Protein AF-A0A7S2QLN3-F1 (afdb_monomer_lite)

Secondary structure (DSSP, 8-state):
--SHHHHHHHHHHHTTSHHHHHHHHHHHHHHHHHHHHHTT---------SS--HHHHHHHHHHHHHHHIIIIIHHHHTTSTT-TTTTGGGG-S-PPP-----STTSSHHHHHHHHHTS--S---SS---SSEEEEEEPPTT-SS-EEEEHHHHHHSTT-GGGGGGGGG-HHHHHTEEEEEE----

Radius of gyration: 27.44 Å; chains: 1; bounding box: 73×47×58 Å

Sequence (185 aa):
WRPAWDLLQANARALASGAGALLALAVVSRLAWRFSRRLRRPYQPRTTVEDVDAEDVQAELERVITFIQDAVVRPIDARLPGQPFSVDMQSFPFTPMVLVIGNHSCGKSTFVNGLVGKHVQDTGVAPTDDGFTIIERAPPAAAADVVEDGPTVLGCSENRPFREMQRFGDALLGHLRRKRIKLPD

Structure (mmCIF, N/CA/C/O backbone):
data_AF-A0A7S2QLN3-F1
#
_entry.id   AF-A0A7S2QLN3-F1
#
loop_
_atom_site.group_PDB
_atom_site.id
_atom_site.type_symbol
_atom_site.label_atom_id
_atom_site.label_alt_id
_atom_site.label_comp_id
_atom_site.label_asym_id
_atom_site.label_entity_id
_atom_site.label_seq_id
_atom_site.pdbx_PDB_ins_code
_atom_site.Cartn_x
_atom_site.Cartn_y
_atom_site.Cartn_z
_atom_site.occupancy
_atom_site.B_iso_or_equiv
_atom_site.auth_seq_id
_atom_site.auth_comp_id
_atom_site.auth_asym_id
_atom_site.auth_atom_id
_atom_site.pdbx_PDB_model_num
ATOM 1 N N . TRP A 1 1 ? 55.088 -30.741 -10.976 1.00 46.91 1 TRP A N 1
ATOM 2 C CA . TRP A 1 1 ? 54.176 -29.608 -11.241 1.00 46.91 1 TRP A CA 1
ATOM 3 C C . TRP A 1 1 ? 54.427 -28.980 -12.618 1.00 46.91 1 TRP A C 1
ATOM 5 O O . TRP A 1 1 ? 54.734 -27.801 -12.714 1.00 46.91 1 TRP A O 1
ATOM 15 N N . ARG A 1 2 ? 54.307 -29.765 -13.701 1.00 51.09 2 ARG A N 1
ATOM 16 C CA . ARG A 1 2 ? 54.352 -29.286 -15.095 1.00 51.09 2 ARG A CA 1
ATOM 17 C C . ARG A 1 2 ? 53.403 -30.022 -16.088 1.00 51.09 2 ARG A C 1
ATOM 19 O O . ARG A 1 2 ? 53.810 -30.163 -17.226 1.00 51.09 2 ARG A O 1
ATOM 26 N N . PRO A 1 3 ? 52.177 -30.507 -15.767 1.00 54.38 3 PRO A N 1
ATOM 27 C CA . PRO A 1 3 ? 51.358 -31.165 -16.800 1.00 54.38 3 PRO A CA 1
ATOM 28 C C . PRO A 1 3 ? 50.279 -30.263 -17.434 1.00 54.38 3 PRO A C 1
ATOM 30 O O . PRO A 1 3 ? 49.712 -30.622 -18.458 1.00 54.38 3 PRO A O 1
ATOM 33 N N . ALA A 1 4 ? 49.968 -29.094 -16.856 1.00 47.53 4 ALA A N 1
ATOM 34 C CA . ALA A 1 4 ? 48.847 -28.264 -17.318 1.00 47.53 4 ALA A CA 1
ATOM 35 C C . ALA A 1 4 ? 49.189 -27.363 -18.522 1.00 47.53 4 ALA A C 1
ATOM 37 O O . ALA A 1 4 ? 48.306 -27.027 -19.309 1.00 47.53 4 ALA A O 1
ATOM 38 N N . TRP A 1 5 ? 50.465 -26.995 -18.694 1.00 51.28 5 TRP A N 1
ATOM 39 C CA . TRP A 1 5 ? 50.896 -26.113 -19.785 1.00 51.28 5 TRP A CA 1
ATOM 40 C C . TRP A 1 5 ? 50.998 -26.824 -21.141 1.00 51.28 5 TRP A C 1
ATOM 42 O O . TRP A 1 5 ? 50.647 -26.230 -22.161 1.00 51.28 5 TRP A O 1
ATOM 52 N N . ASP A 1 6 ? 51.367 -28.106 -21.158 1.00 53.91 6 ASP A N 1
ATOM 53 C CA . ASP A 1 6 ? 51.517 -28.871 -22.404 1.00 53.91 6 ASP A CA 1
ATOM 54 C C . ASP A 1 6 ? 50.161 -29.226 -23.042 1.00 53.91 6 ASP A C 1
ATOM 56 O O . ASP A 1 6 ? 50.024 -29.223 -24.266 1.00 53.91 6 ASP A O 1
ATOM 60 N N . LEU A 1 7 ? 49.112 -29.422 -22.232 1.00 53.69 7 LEU A N 1
ATOM 61 C CA . LEU A 1 7 ? 47.740 -29.649 -22.713 1.00 53.69 7 LEU A CA 1
ATOM 62 C C . LEU A 1 7 ? 47.105 -28.386 -23.324 1.00 53.69 7 LEU A C 1
ATOM 64 O O . LEU A 1 7 ? 46.346 -28.476 -24.291 1.00 53.69 7 LEU A O 1
ATOM 68 N N . LEU A 1 8 ? 47.451 -27.199 -22.814 1.00 51.47 8 LEU A N 1
ATOM 69 C CA . LEU A 1 8 ? 47.020 -25.920 -23.388 1.00 51.47 8 LEU A CA 1
ATOM 70 C C . LEU A 1 8 ? 47.722 -25.625 -24.721 1.00 51.47 8 LEU A C 1
ATOM 72 O O . LEU A 1 8 ? 47.080 -25.144 -25.654 1.00 51.47 8 LEU A O 1
ATOM 76 N N . GLN A 1 9 ? 49.004 -25.976 -24.858 1.00 53.94 9 GLN A N 1
ATOM 77 C CA . GLN A 1 9 ? 49.728 -25.823 -26.125 1.00 53.94 9 GLN A CA 1
ATOM 78 C C . GLN A 1 9 ? 49.308 -26.854 -27.186 1.00 53.94 9 GLN A C 1
ATOM 80 O O . GLN A 1 9 ? 49.254 -26.519 -28.372 1.00 53.94 9 GLN A O 1
ATOM 85 N N . ALA A 1 10 ? 48.942 -28.077 -26.785 1.00 52.12 10 ALA A N 1
ATOM 86 C CA . ALA A 1 10 ? 48.399 -29.089 -27.693 1.00 52.12 10 ALA A CA 1
ATOM 87 C C . ALA A 1 10 ? 47.038 -28.667 -28.282 1.00 52.12 10 ALA A C 1
ATOM 89 O O . ALA A 1 10 ? 46.822 -28.776 -29.491 1.00 52.12 10 ALA A O 1
ATOM 90 N N . ASN A 1 11 ? 46.159 -28.080 -27.462 1.00 51.97 11 ASN A N 1
ATOM 91 C CA . ASN A 1 11 ? 44.873 -27.550 -27.927 1.00 51.97 11 ASN A CA 1
ATOM 92 C C . ASN A 1 11 ? 45.013 -26.251 -28.740 1.00 51.97 11 ASN A C 1
ATOM 94 O O . ASN A 1 11 ? 44.246 -26.036 -29.680 1.00 51.97 11 ASN A O 1
ATOM 98 N N . ALA A 1 12 ? 46.023 -25.421 -28.458 1.00 50.50 12 ALA A N 1
ATOM 99 C CA . ALA A 1 12 ? 46.322 -24.235 -29.265 1.00 50.50 12 ALA A CA 1
ATOM 100 C C . ALA A 1 12 ? 46.782 -24.592 -30.693 1.00 50.50 12 ALA A C 1
ATOM 102 O O . ALA A 1 12 ? 46.455 -23.881 -31.641 1.00 50.50 12 ALA A O 1
ATOM 103 N N . ARG A 1 13 ? 47.478 -25.725 -30.879 1.00 49.28 13 ARG A N 1
ATOM 104 C CA . ARG A 1 13 ? 47.866 -26.224 -32.214 1.00 49.28 13 ARG A CA 1
ATOM 105 C C . ARG A 1 13 ? 46.714 -26.905 -32.960 1.00 49.28 13 ARG A C 1
ATOM 107 O O . ARG A 1 13 ? 46.644 -26.786 -34.179 1.00 49.28 13 ARG A O 1
ATOM 114 N N . ALA A 1 14 ? 45.771 -27.536 -32.257 1.00 49.12 14 ALA A N 1
ATOM 115 C CA . ALA A 1 14 ? 44.556 -28.082 -32.875 1.00 49.12 14 ALA A CA 1
ATOM 116 C C . ALA A 1 14 ? 43.612 -26.977 -33.399 1.00 49.12 14 ALA A C 1
ATOM 118 O O . ALA A 1 14 ? 42.988 -27.143 -34.448 1.00 49.12 14 ALA A O 1
ATOM 119 N N . LEU A 1 15 ? 43.578 -25.819 -32.726 1.00 50.50 15 LEU A N 1
ATOM 120 C CA . LEU A 1 15 ? 42.877 -24.604 -33.171 1.00 50.50 15 LEU A CA 1
ATOM 121 C C . LEU A 1 15 ? 43.533 -23.907 -34.380 1.00 50.50 15 LEU A C 1
ATOM 123 O O . LEU A 1 15 ? 42.862 -23.129 -35.052 1.00 50.50 15 LEU A O 1
ATOM 127 N N . ALA A 1 16 ? 44.800 -24.208 -34.692 1.00 51.78 16 ALA A N 1
ATOM 128 C CA . ALA A 1 16 ? 45.501 -23.686 -35.872 1.00 51.78 16 ALA A CA 1
ATOM 129 C C . ALA A 1 16 ? 45.208 -24.478 -37.163 1.00 51.78 16 ALA A C 1
ATOM 131 O O . ALA A 1 16 ? 45.532 -24.025 -38.259 1.00 51.78 16 ALA A O 1
ATOM 132 N N . SER A 1 17 ? 44.557 -25.640 -37.057 1.00 56.62 17 SER A N 1
ATOM 133 C CA . SER A 1 17 ? 43.952 -26.321 -38.203 1.00 56.62 17 SER A CA 1
ATOM 134 C C . SER A 1 17 ? 42.493 -25.875 -38.311 1.00 56.62 17 SER A C 1
ATOM 136 O O . SER A 1 17 ? 41.747 -25.958 -37.336 1.00 56.62 17 SER A O 1
ATOM 138 N N . GLY A 1 18 ? 42.062 -25.383 -39.476 1.00 57.22 18 GLY A N 1
ATOM 139 C CA . GLY A 1 18 ? 40.726 -24.786 -39.662 1.00 57.22 18 GLY A CA 1
ATOM 140 C C . GLY A 1 18 ? 39.543 -25.657 -39.198 1.00 57.22 18 GLY A C 1
ATOM 141 O O . GLY A 1 18 ? 38.471 -25.133 -38.902 1.00 57.22 18 GLY A O 1
ATOM 142 N N . ALA A 1 19 ? 39.742 -26.971 -39.051 1.00 58.66 19 ALA A N 1
ATOM 143 C CA . ALA A 1 19 ? 38.759 -27.909 -38.512 1.00 58.66 19 ALA A CA 1
ATOM 144 C C . ALA A 1 19 ? 38.444 -27.699 -37.014 1.00 58.66 19 ALA A C 1
ATOM 146 O O . ALA A 1 19 ? 37.285 -27.822 -36.614 1.00 58.66 19 ALA A O 1
ATOM 147 N N . GLY A 1 20 ? 39.434 -27.344 -36.184 1.00 59.31 20 GLY A N 1
ATOM 148 C CA . GLY A 1 20 ? 39.241 -27.124 -34.744 1.00 59.31 20 GLY A CA 1
ATOM 149 C C . GLY A 1 20 ? 38.431 -25.860 -34.443 1.00 59.31 20 GLY A C 1
ATOM 150 O O . GLY A 1 20 ? 37.541 -25.869 -33.590 1.00 59.31 20 GLY A O 1
ATOM 151 N N . ALA A 1 21 ? 38.673 -24.794 -35.212 1.00 66.38 21 ALA A N 1
ATOM 152 C CA . ALA A 1 21 ? 37.910 -23.552 -35.128 1.00 66.38 21 ALA A CA 1
ATOM 153 C C . ALA A 1 21 ? 36.440 -23.752 -35.540 1.00 66.38 21 ALA A C 1
ATOM 155 O O . ALA A 1 21 ? 35.543 -23.265 -34.854 1.00 66.38 21 ALA A O 1
ATOM 156 N N . LEU A 1 22 ? 36.178 -24.524 -36.603 1.00 72.19 22 LEU A N 1
ATOM 157 C CA . LEU A 1 22 ? 34.819 -24.833 -37.067 1.00 72.19 22 LEU A CA 1
ATOM 158 C C . LEU A 1 22 ? 34.018 -25.657 -36.051 1.00 72.19 22 LEU A C 1
ATOM 160 O O . LEU A 1 22 ? 32.837 -25.384 -35.833 1.00 72.19 22 LEU A O 1
ATOM 164 N N . LEU A 1 23 ? 34.652 -26.629 -35.390 1.00 76.00 23 LEU A N 1
ATOM 165 C CA . LEU A 1 23 ? 34.023 -27.421 -34.329 1.00 76.00 23 LEU A CA 1
ATOM 166 C C . LEU A 1 23 ? 33.675 -26.563 -33.107 1.00 76.00 23 LEU A C 1
ATOM 168 O O . LEU A 1 23 ? 32.561 -26.663 -32.592 1.00 76.00 23 LEU A O 1
ATOM 172 N N . ALA A 1 24 ? 34.578 -25.675 -32.684 1.00 74.50 24 ALA A N 1
ATOM 173 C CA . ALA A 1 24 ? 34.311 -24.736 -31.597 1.00 74.50 24 ALA A CA 1
ATOM 174 C C . ALA A 1 24 ? 33.150 -23.786 -31.942 1.00 74.50 24 ALA A C 1
ATOM 176 O O . ALA A 1 24 ? 32.236 -23.609 -31.135 1.00 74.50 24 ALA A O 1
ATOM 177 N N . LEU A 1 25 ? 33.122 -23.250 -33.167 1.00 78.31 25 LEU A N 1
ATOM 178 C CA . LEU A 1 25 ? 32.042 -22.385 -33.649 1.00 78.31 25 LEU A CA 1
ATOM 179 C C . LEU A 1 25 ? 30.702 -23.127 -33.735 1.00 78.31 25 LEU A C 1
ATOM 181 O O . LEU A 1 25 ? 29.671 -22.566 -33.374 1.00 78.31 25 LEU A O 1
ATOM 185 N N . ALA A 1 26 ? 30.705 -24.398 -34.146 1.00 80.50 26 ALA A N 1
ATOM 186 C CA . ALA A 1 26 ? 29.509 -25.238 -34.190 1.00 80.50 26 ALA A CA 1
ATOM 187 C C . ALA A 1 26 ? 28.983 -25.600 -32.791 1.00 80.50 26 ALA A C 1
ATOM 189 O O . ALA A 1 26 ? 27.772 -25.693 -32.581 1.00 80.50 26 ALA A O 1
ATOM 190 N N . VAL A 1 27 ? 29.871 -25.792 -31.814 1.00 83.00 27 VAL A N 1
ATOM 191 C CA . VAL A 1 27 ? 29.492 -26.033 -30.415 1.00 83.00 27 VAL A CA 1
ATOM 192 C C . VAL A 1 27 ? 28.920 -24.763 -29.789 1.00 83.00 27 VAL A C 1
ATOM 194 O O . VAL A 1 27 ? 27.846 -24.824 -29.191 1.00 83.00 27 VAL A O 1
ATOM 197 N N . VAL A 1 28 ? 29.566 -23.609 -29.988 1.00 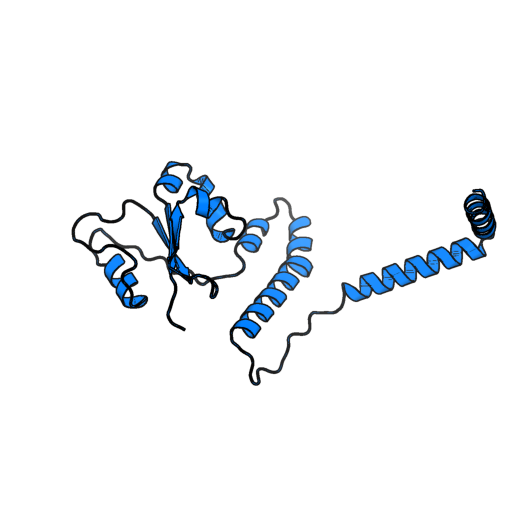81.81 28 VAL A N 1
ATOM 198 C CA . VAL A 1 28 ? 29.065 -22.305 -29.524 1.00 81.81 28 VAL A CA 1
ATOM 199 C C . VAL A 1 28 ? 27.743 -21.959 -30.202 1.00 81.81 28 VAL A C 1
ATOM 201 O O . VAL A 1 28 ? 26.816 -21.537 -29.518 1.00 81.81 28 VAL A O 1
ATOM 204 N N . SER A 1 29 ? 27.594 -22.205 -31.507 1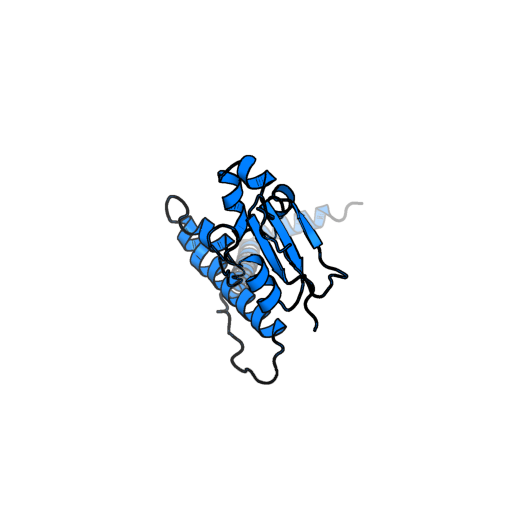.00 79.94 29 SER A N 1
ATOM 205 C CA . SER A 1 29 ? 26.343 -21.947 -32.226 1.00 79.94 29 SER A CA 1
ATOM 206 C C . SER A 1 29 ? 25.221 -22.879 -31.774 1.00 79.94 29 SER A C 1
ATOM 208 O O . SER A 1 29 ? 24.100 -22.417 -31.579 1.00 79.94 29 SER A O 1
ATOM 210 N N . ARG A 1 30 ? 25.500 -24.164 -31.508 1.00 80.56 30 ARG A N 1
ATOM 211 C CA . ARG A 1 30 ? 24.522 -25.097 -30.921 1.00 80.56 30 ARG A CA 1
ATOM 212 C C . ARG A 1 30 ? 24.147 -24.722 -29.494 1.00 80.56 30 ARG A C 1
ATOM 214 O O . ARG A 1 30 ? 22.975 -24.834 -29.149 1.00 80.56 30 ARG A O 1
ATOM 221 N N . LEU A 1 31 ? 25.095 -24.278 -28.671 1.00 78.31 31 LEU A N 1
ATOM 222 C CA . LEU A 1 31 ? 24.826 -23.791 -27.315 1.00 78.31 31 LEU A CA 1
ATOM 223 C C . LEU A 1 31 ? 24.008 -22.502 -27.349 1.00 78.31 31 LEU A C 1
ATOM 225 O O . LEU A 1 31 ? 22.988 -22.435 -26.673 1.00 78.31 31 LEU A O 1
ATOM 229 N N . ALA A 1 32 ? 24.376 -21.539 -28.194 1.00 73.38 32 ALA A N 1
ATOM 230 C CA . ALA A 1 32 ? 23.635 -20.300 -28.410 1.00 73.38 32 ALA A CA 1
ATOM 231 C C . ALA A 1 32 ? 22.231 -20.568 -28.967 1.00 73.38 32 ALA A C 1
ATOM 233 O O . ALA A 1 32 ? 21.264 -19.962 -28.519 1.00 73.38 32 ALA A O 1
ATOM 234 N N . TRP A 1 33 ? 22.084 -21.528 -29.883 1.00 70.81 33 TRP A N 1
ATOM 235 C CA . TRP A 1 33 ? 20.792 -21.963 -30.415 1.00 70.81 33 TRP A CA 1
ATOM 236 C C . TRP A 1 33 ? 19.949 -22.713 -29.376 1.00 70.81 33 TRP A C 1
ATOM 238 O O . TRP A 1 33 ? 18.733 -22.550 -29.305 1.00 70.81 33 TRP A O 1
ATOM 248 N N . ARG A 1 34 ? 20.578 -23.514 -28.511 1.00 68.69 34 ARG A N 1
ATOM 249 C CA . ARG A 1 34 ? 19.900 -24.212 -27.413 1.00 68.69 34 ARG A CA 1
ATOM 250 C C . ARG A 1 34 ? 19.474 -23.241 -26.307 1.00 68.69 34 ARG A C 1
ATOM 252 O O . ARG A 1 34 ? 18.381 -23.397 -25.767 1.00 68.69 34 ARG A O 1
ATOM 259 N N . PHE A 1 35 ? 20.286 -22.226 -26.011 1.00 58.28 35 PHE A N 1
ATOM 260 C CA . PHE A 1 35 ? 19.946 -21.134 -25.096 1.00 58.28 35 PHE A CA 1
ATOM 261 C C . PHE A 1 35 ? 18.868 -20.216 -25.682 1.00 58.28 35 PHE A C 1
ATOM 263 O O . PHE A 1 35 ? 17.901 -19.906 -24.991 1.00 58.28 35 PHE A O 1
ATOM 270 N N . SER A 1 36 ? 18.942 -19.872 -26.970 1.00 62.19 36 SER A N 1
ATOM 271 C CA . SER A 1 36 ? 17.904 -19.073 -27.630 1.00 62.19 36 SER A CA 1
ATOM 272 C C . SER A 1 36 ? 16.573 -19.821 -27.735 1.00 62.19 36 SER A C 1
ATOM 274 O O . SER A 1 36 ? 15.519 -19.204 -27.629 1.00 62.19 36 SER A O 1
ATOM 276 N N . ARG A 1 37 ? 16.589 -21.157 -27.847 1.00 53.91 37 ARG A N 1
ATOM 277 C CA . ARG A 1 37 ? 15.380 -21.991 -27.749 1.00 53.91 37 ARG A CA 1
ATOM 278 C C . ARG A 1 37 ? 14.811 -22.091 -26.335 1.00 53.91 37 ARG A C 1
ATOM 280 O O . ARG A 1 37 ? 13.597 -22.221 -26.209 1.00 53.91 37 ARG A O 1
ATOM 287 N N . ARG A 1 38 ? 15.634 -22.007 -25.282 1.00 53.25 38 ARG A N 1
ATOM 288 C CA . ARG A 1 38 ? 15.136 -21.895 -23.895 1.00 53.25 38 ARG A CA 1
ATOM 289 C C . ARG A 1 38 ? 14.431 -20.559 -23.652 1.00 53.25 38 ARG A C 1
ATOM 291 O O . ARG A 1 38 ? 13.431 -20.546 -22.953 1.00 53.25 38 ARG A O 1
ATOM 298 N N . LEU A 1 39 ? 14.889 -19.489 -24.301 1.00 51.97 39 LEU A N 1
ATOM 299 C CA . LEU A 1 39 ? 14.270 -18.158 -24.246 1.00 51.97 39 LEU A CA 1
ATOM 300 C C . LEU A 1 39 ? 13.047 -17.991 -25.173 1.00 51.97 39 LEU A C 1
ATOM 302 O O . LEU A 1 39 ? 12.392 -16.958 -25.135 1.00 51.97 39 LEU A O 1
ATOM 306 N N . ARG A 1 40 ? 12.736 -18.981 -26.023 1.00 51.06 40 ARG A N 1
ATOM 307 C CA . ARG A 1 40 ? 11.649 -18.926 -27.024 1.00 51.06 40 ARG A CA 1
ATOM 308 C C . ARG A 1 40 ? 10.552 -19.965 -26.816 1.00 51.06 40 ARG A C 1
ATOM 310 O O . ARG A 1 40 ? 9.760 -20.185 -27.730 1.00 51.06 40 ARG A O 1
ATOM 317 N N . ARG A 1 41 ? 10.501 -20.649 -25.672 1.00 51.81 41 ARG A N 1
ATOM 318 C CA . ARG A 1 41 ? 9.303 -21.438 -25.374 1.00 51.81 41 ARG A CA 1
ATOM 319 C C . ARG A 1 41 ? 8.209 -20.453 -24.960 1.00 51.81 41 ARG A C 1
ATOM 321 O O . ARG A 1 41 ? 8.398 -19.799 -23.938 1.00 51.81 41 ARG A O 1
ATOM 328 N N . PRO A 1 42 ? 7.125 -20.297 -25.744 1.00 59.12 42 PRO A N 1
ATOM 329 C CA . PRO A 1 42 ? 5.980 -19.530 -25.278 1.00 59.12 42 PRO A CA 1
ATOM 330 C C . PRO A 1 42 ? 5.521 -20.151 -23.960 1.00 59.12 42 PRO A C 1
ATOM 332 O O . PRO A 1 42 ? 5.422 -21.378 -23.863 1.00 59.12 42 PRO A O 1
ATOM 335 N N . TYR A 1 43 ? 5.321 -19.316 -22.940 1.00 58.41 43 TYR A N 1
ATOM 336 C CA . TYR A 1 43 ? 4.742 -19.769 -21.683 1.00 58.41 43 TYR A CA 1
ATOM 337 C C . TYR A 1 43 ? 3.392 -20.423 -22.005 1.00 58.41 43 TYR A C 1
ATOM 339 O O . TYR A 1 43 ? 2.533 -19.803 -22.633 1.00 58.41 43 TYR A O 1
ATOM 347 N N . GLN A 1 44 ? 3.245 -21.701 -21.656 1.00 63.66 44 GLN A N 1
ATOM 348 C CA . GLN A 1 44 ? 1.991 -22.426 -21.815 1.00 63.66 44 GLN A CA 1
ATOM 349 C C . GLN A 1 44 ? 1.249 -22.348 -20.481 1.00 63.66 44 GLN A C 1
ATOM 351 O O . GLN A 1 44 ? 1.702 -22.985 -19.527 1.00 63.66 44 GLN A O 1
ATOM 356 N N . PRO A 1 45 ? 0.158 -21.566 -20.387 1.00 56.84 45 PRO A N 1
ATOM 357 C CA . PRO A 1 45 ? -0.657 -21.553 -19.183 1.00 56.84 45 PRO A CA 1
ATOM 358 C C . PRO A 1 45 ? -1.194 -22.960 -18.924 1.00 56.84 45 PRO A C 1
ATOM 360 O O . PRO A 1 45 ? -1.595 -23.663 -19.855 1.00 56.84 45 PRO A O 1
ATOM 363 N N . ARG A 1 46 ? -1.192 -23.379 -17.656 1.00 61.84 46 ARG A N 1
ATOM 364 C CA . ARG A 1 46 ? -1.901 -24.592 -17.238 1.00 61.84 46 ARG A CA 1
ATOM 365 C C . ARG A 1 46 ? -3.391 -24.376 -17.518 1.00 61.84 46 ARG A C 1
ATOM 367 O O . ARG A 1 46 ? -3.982 -23.433 -17.009 1.00 61.84 46 ARG A O 1
ATOM 374 N N . THR A 1 47 ? -3.972 -25.202 -18.384 1.00 55.75 47 THR A N 1
ATOM 375 C CA . THR A 1 47 ? -5.358 -25.055 -18.864 1.00 55.75 47 THR A CA 1
ATOM 376 C C . THR A 1 47 ? -6.378 -25.837 -18.035 1.00 55.75 47 THR A C 1
ATOM 378 O O . THR A 1 47 ? -7.574 -25.700 -18.267 1.00 55.75 47 THR A O 1
ATOM 381 N N . THR A 1 48 ? -5.931 -26.648 -17.078 1.00 50.56 48 THR A N 1
ATOM 382 C CA . THR A 1 48 ? -6.786 -27.459 -16.202 1.00 50.56 48 THR A CA 1
ATOM 383 C C . THR A 1 48 ? -6.866 -26.830 -14.815 1.00 50.56 48 THR A C 1
ATOM 385 O O . THR A 1 48 ? -5.862 -26.765 -14.109 1.00 50.56 48 THR A O 1
ATOM 388 N N . VAL A 1 49 ? -8.066 -26.367 -14.453 1.00 56.44 49 VAL A N 1
ATOM 389 C CA . VAL A 1 49 ? -8.434 -25.814 -13.136 1.00 56.44 49 VAL A CA 1
ATOM 390 C C . VAL A 1 49 ? -9.193 -26.890 -12.350 1.00 56.44 49 VAL A C 1
ATOM 392 O O . VAL A 1 49 ? -10.330 -26.694 -11.937 1.00 56.44 49 VAL A O 1
ATOM 395 N N . GLU A 1 50 ? -8.607 -28.078 -12.236 1.00 51.66 50 GLU A N 1
ATOM 396 C CA . GLU A 1 50 ? -9.143 -29.149 -11.391 1.00 51.66 50 GLU A CA 1
ATOM 397 C C . GLU A 1 50 ? -8.217 -29.256 -10.174 1.00 51.66 50 GLU A C 1
ATOM 399 O O . GLU A 1 50 ? -7.027 -29.516 -10.337 1.00 51.66 50 GLU A O 1
ATOM 404 N N . ASP A 1 51 ? -8.764 -28.951 -8.992 1.00 54.00 51 ASP A N 1
ATOM 405 C CA . ASP A 1 51 ? -8.128 -29.014 -7.666 1.00 54.00 51 ASP A CA 1
ATOM 406 C C . ASP A 1 51 ? -6.783 -28.280 -7.534 1.00 54.00 51 ASP A C 1
ATOM 408 O O . ASP A 1 51 ? -5.736 -28.877 -7.293 1.00 54.00 51 ASP A O 1
ATOM 412 N N . VAL A 1 52 ? -6.815 -26.953 -7.682 1.00 54.97 52 VAL A N 1
ATOM 413 C CA . VAL A 1 52 ? -5.640 -26.086 -7.522 1.00 54.97 52 VAL A CA 1
ATOM 414 C C . VAL A 1 52 ? -5.898 -25.107 -6.376 1.00 54.97 52 VAL A C 1
ATOM 416 O O . VAL A 1 52 ? -6.878 -24.359 -6.417 1.00 54.97 52 VAL A O 1
ATOM 419 N N . ASP A 1 53 ? -5.033 -25.111 -5.358 1.00 60.94 53 ASP A N 1
ATOM 420 C CA . ASP A 1 53 ? -5.119 -24.193 -4.218 1.00 60.94 53 ASP A CA 1
ATOM 421 C C . ASP A 1 53 ? -5.034 -22.723 -4.683 1.00 60.94 53 ASP A C 1
ATOM 423 O O . ASP A 1 53 ? -4.415 -22.394 -5.698 1.00 60.94 53 ASP A O 1
ATOM 427 N N . ALA A 1 54 ? -5.640 -21.789 -3.943 1.00 59.75 54 ALA A N 1
ATOM 428 C CA . ALA A 1 54 ? -5.635 -20.366 -4.314 1.00 59.75 54 ALA A CA 1
ATOM 429 C C . ALA A 1 54 ? -4.210 -19.774 -4.425 1.00 59.75 54 ALA A C 1
ATOM 431 O O . ALA A 1 54 ? -3.970 -18.880 -5.243 1.00 59.75 54 ALA A O 1
ATOM 432 N N . GLU A 1 55 ? -3.259 -20.296 -3.641 1.00 64.38 55 GLU A N 1
ATOM 433 C CA . GLU A 1 55 ? -1.836 -19.931 -3.711 1.00 64.38 55 GLU A CA 1
ATOM 434 C C . GLU A 1 55 ? -1.203 -20.319 -5.054 1.00 64.38 55 GLU A C 1
ATOM 436 O O . GLU A 1 55 ? -0.405 -19.558 -5.605 1.00 64.38 55 GLU A O 1
ATOM 441 N N . ASP A 1 56 ? -1.618 -21.442 -5.639 1.00 73.81 56 ASP A N 1
ATOM 442 C CA . ASP A 1 56 ? -1.133 -21.884 -6.943 1.00 73.81 56 ASP A CA 1
ATOM 443 C C . ASP A 1 56 ? -1.662 -20.988 -8.073 1.00 73.81 56 ASP A C 1
ATOM 445 O O . ASP A 1 56 ? -0.915 -20.653 -8.994 1.00 73.81 56 ASP A O 1
ATOM 449 N N . VAL A 1 57 ? -2.917 -20.529 -7.994 1.00 74.31 57 VAL A N 1
ATOM 450 C CA . VAL A 1 57 ? -3.493 -19.604 -8.990 1.00 74.31 57 VAL A CA 1
ATOM 451 C C . VAL A 1 57 ? -2.780 -18.251 -8.965 1.00 74.31 57 VAL A C 1
ATOM 453 O O . VAL A 1 57 ? -2.401 -17.735 -10.019 1.00 74.31 57 VAL A O 1
ATOM 456 N N . GLN A 1 58 ? -2.554 -17.691 -7.773 1.00 73.19 58 GLN A N 1
ATOM 457 C CA . GLN A 1 58 ? -1.827 -16.432 -7.611 1.00 73.19 58 GLN A CA 1
ATOM 458 C C . GLN A 1 58 ? -0.385 -16.557 -8.124 1.00 73.19 58 GLN A C 1
ATOM 460 O O . GLN A 1 58 ? 0.078 -15.706 -8.884 1.00 73.19 58 GLN A O 1
ATOM 465 N N . ALA A 1 59 ? 0.307 -17.649 -7.786 1.00 78.12 59 ALA A N 1
ATOM 466 C CA . ALA A 1 59 ? 1.674 -17.891 -8.235 1.00 78.12 59 ALA A CA 1
ATOM 467 C C . ALA A 1 59 ? 1.778 -18.090 -9.758 1.00 78.12 59 ALA A C 1
ATOM 469 O O . ALA A 1 59 ? 2.773 -17.685 -10.367 1.00 78.12 59 ALA A O 1
ATOM 470 N N . GLU A 1 60 ? 0.785 -18.715 -10.399 1.00 80.88 60 GLU A N 1
ATOM 471 C CA . GLU A 1 60 ? 0.725 -18.805 -11.863 1.00 80.88 60 GLU A CA 1
ATOM 472 C C . GLU A 1 60 ? 0.448 -17.440 -12.501 1.00 80.88 60 GLU A C 1
ATOM 474 O O . GLU A 1 60 ? 1.123 -17.072 -13.464 1.00 80.88 60 GLU A O 1
ATOM 479 N N . LEU A 1 61 ? -0.483 -16.654 -11.952 1.00 81.88 61 LEU A N 1
ATOM 480 C CA . LEU A 1 61 ? -0.779 -15.306 -12.439 1.00 81.88 61 LEU A CA 1
ATOM 481 C C . LEU A 1 61 ? 0.456 -14.397 -12.358 1.00 81.88 61 LEU A C 1
ATOM 483 O O . LEU A 1 61 ? 0.795 -13.718 -13.330 1.00 81.88 61 LEU A O 1
ATOM 487 N N . GLU A 1 62 ? 1.175 -14.433 -11.235 1.00 81.31 62 GLU A N 1
ATOM 488 C CA . GLU A 1 62 ? 2.425 -13.694 -11.056 1.00 81.31 62 GLU A CA 1
ATOM 489 C C . GLU A 1 62 ? 3.496 -14.119 -12.060 1.00 81.31 62 GLU A C 1
ATOM 491 O O . GLU A 1 62 ? 4.181 -13.268 -12.637 1.00 81.31 62 GLU A O 1
ATOM 496 N N . ARG A 1 63 ? 3.609 -15.423 -12.337 1.00 82.69 63 ARG A N 1
ATOM 497 C CA . ARG A 1 63 ? 4.528 -15.946 -13.355 1.00 82.69 63 ARG A CA 1
ATOM 498 C C . ARG A 1 63 ? 4.171 -15.473 -14.760 1.00 82.69 63 ARG A C 1
ATOM 500 O O . ARG A 1 63 ? 5.067 -15.042 -15.487 1.00 82.69 63 ARG A O 1
ATOM 507 N N . VAL A 1 64 ? 2.893 -15.520 -15.138 1.00 84.81 64 VAL A N 1
ATOM 508 C CA . VAL A 1 64 ? 2.404 -15.028 -16.438 1.00 84.81 64 VAL A CA 1
ATOM 509 C C . VAL A 1 64 ? 2.729 -13.550 -16.602 1.00 84.81 64 VAL A C 1
ATOM 511 O O . VAL A 1 64 ? 3.280 -13.147 -17.627 1.00 84.81 64 VAL A O 1
ATOM 514 N N . ILE A 1 65 ? 2.408 -12.739 -15.595 1.00 84.25 65 ILE A N 1
ATOM 515 C CA . ILE A 1 65 ? 2.583 -11.290 -15.671 1.00 84.25 65 ILE A CA 1
ATOM 516 C C . ILE A 1 65 ? 4.065 -10.932 -15.709 1.00 84.25 65 ILE A C 1
ATOM 518 O O . ILE A 1 65 ? 4.463 -10.146 -16.565 1.00 84.25 65 ILE A O 1
ATOM 522 N N . THR A 1 66 ? 4.897 -11.572 -14.883 1.00 84.19 66 THR A N 1
ATOM 523 C CA . THR A 1 66 ? 6.355 -11.381 -14.919 1.00 84.19 66 THR A CA 1
ATOM 524 C C . THR A 1 66 ? 6.923 -11.748 -16.290 1.00 84.19 66 THR A C 1
ATOM 526 O O . THR A 1 66 ? 7.716 -11.000 -16.859 1.00 84.19 66 THR A O 1
ATOM 529 N N . PHE A 1 67 ? 6.470 -12.862 -16.878 1.00 86.69 67 PHE A N 1
ATOM 530 C CA . PHE A 1 67 ? 6.871 -13.253 -18.227 1.00 86.69 67 PHE A CA 1
ATOM 531 C C . PHE A 1 67 ? 6.481 -12.198 -19.269 1.00 86.69 67 PHE A C 1
ATOM 533 O O . PHE A 1 67 ? 7.316 -11.823 -20.089 1.00 86.69 67 PHE A O 1
ATOM 540 N N . ILE A 1 68 ? 5.244 -11.694 -19.243 1.00 86.75 68 ILE A N 1
ATOM 541 C CA . ILE A 1 68 ? 4.792 -10.653 -20.178 1.00 86.75 68 ILE A CA 1
ATOM 542 C C . ILE A 1 68 ? 5.605 -9.367 -19.982 1.00 86.75 68 ILE A C 1
ATOM 544 O O . ILE A 1 68 ? 6.074 -8.781 -20.961 1.00 86.75 68 ILE A O 1
ATOM 548 N N . GLN A 1 69 ? 5.822 -8.946 -18.735 1.00 86.88 69 GLN A N 1
ATOM 549 C CA . GLN A 1 69 ? 6.606 -7.756 -18.417 1.00 86.88 69 GLN A CA 1
ATOM 550 C C . GLN A 1 69 ? 8.042 -7.869 -18.945 1.00 86.88 69 GLN A C 1
ATOM 552 O O . GLN A 1 69 ? 8.510 -6.965 -19.633 1.00 86.88 69 GLN A O 1
ATOM 557 N N . ASP A 1 70 ? 8.729 -8.986 -18.704 1.00 86.50 70 ASP A N 1
ATOM 558 C CA . ASP A 1 70 ? 10.138 -9.130 -19.077 1.00 86.50 70 ASP A CA 1
ATOM 559 C C . ASP A 1 70 ? 10.355 -9.505 -20.548 1.00 86.50 70 ASP A C 1
ATOM 561 O O . ASP A 1 70 ? 11.303 -9.022 -21.172 1.00 86.50 70 ASP A O 1
ATOM 565 N N . ALA A 1 71 ? 9.497 -10.347 -21.129 1.00 88.31 71 ALA A N 1
ATOM 566 C CA . ALA A 1 71 ? 9.653 -10.81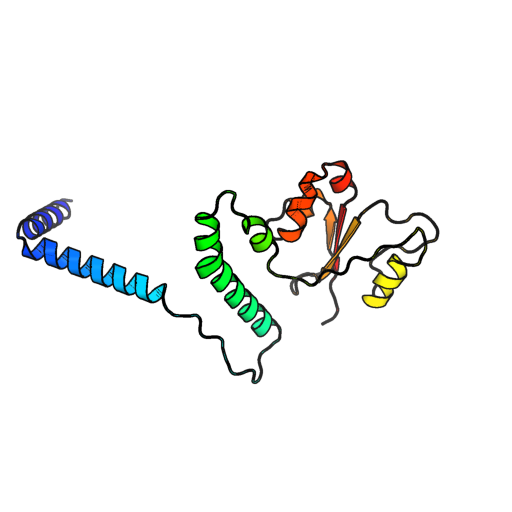0 -22.508 1.00 88.31 71 ALA A CA 1
ATOM 567 C C . ALA A 1 71 ? 9.057 -9.843 -23.541 1.00 88.31 71 ALA A C 1
ATOM 569 O O . ALA A 1 71 ? 9.502 -9.841 -24.692 1.00 88.31 71 ALA A O 1
ATOM 570 N N . VAL A 1 72 ? 8.057 -9.041 -23.156 1.00 87.31 72 VAL A N 1
ATOM 571 C CA . VAL A 1 72 ? 7.308 -8.178 -24.083 1.00 87.31 72 VAL A CA 1
ATOM 572 C C . VAL A 1 72 ? 7.444 -6.705 -23.717 1.00 87.31 72 VAL A C 1
ATOM 574 O O . VAL A 1 72 ? 7.915 -5.927 -24.546 1.00 87.31 72 VAL A O 1
ATOM 577 N N . VAL A 1 73 ? 7.071 -6.311 -22.496 1.00 87.75 73 VAL A N 1
ATOM 578 C CA . VAL A 1 73 ? 6.947 -4.886 -22.133 1.00 87.75 73 VAL A CA 1
ATOM 579 C C . VAL A 1 73 ? 8.314 -4.214 -22.017 1.00 87.75 73 VAL A C 1
ATOM 581 O O . VAL A 1 73 ? 8.561 -3.214 -22.684 1.00 87.75 73 VAL A O 1
ATOM 584 N N . ARG A 1 74 ? 9.246 -4.784 -21.248 1.00 88.50 74 ARG A N 1
ATOM 585 C CA . ARG A 1 74 ? 10.572 -4.201 -20.988 1.00 88.50 74 ARG A CA 1
ATOM 586 C C . ARG A 1 74 ? 11.419 -4.017 -22.262 1.00 88.50 74 ARG A C 1
ATOM 588 O O . ARG A 1 74 ? 12.037 -2.961 -22.402 1.00 88.50 74 ARG A O 1
ATOM 595 N N . PRO A 1 75 ? 11.441 -4.956 -23.232 1.00 90.75 75 PRO A N 1
ATOM 596 C CA . PRO A 1 75 ? 12.122 -4.741 -24.510 1.00 90.75 75 PRO A CA 1
ATOM 597 C C . PRO A 1 75 ? 11.515 -3.625 -25.367 1.00 90.75 75 PRO A C 1
ATOM 599 O O . PRO A 1 75 ? 12.245 -2.995 -26.133 1.00 90.75 75 PRO A O 1
ATOM 602 N N . ILE A 1 76 ? 10.199 -3.402 -25.278 1.00 89.12 76 ILE A N 1
ATOM 603 C CA . ILE A 1 76 ? 9.519 -2.297 -25.968 1.00 89.12 76 ILE A CA 1
ATOM 604 C C . ILE A 1 76 ? 9.845 -0.979 -25.264 1.00 89.12 76 ILE A C 1
ATOM 606 O O . ILE A 1 76 ? 10.275 -0.035 -25.920 1.00 89.12 76 ILE A O 1
ATOM 610 N N . ASP A 1 77 ? 9.719 -0.944 -23.939 1.00 91.38 77 ASP A N 1
ATOM 611 C CA . ASP A 1 77 ? 9.971 0.230 -23.102 1.00 91.38 77 ASP A CA 1
ATOM 612 C C . ASP A 1 77 ? 11.401 0.763 -23.269 1.00 91.38 77 ASP A C 1
ATOM 614 O O . ASP A 1 77 ? 11.612 1.957 -23.459 1.00 91.38 77 ASP A O 1
ATOM 618 N N . ALA A 1 78 ? 12.391 -0.135 -23.338 1.00 90.56 78 ALA A N 1
ATOM 619 C CA . ALA A 1 78 ? 13.793 0.218 -23.566 1.00 90.56 78 ALA A CA 1
ATOM 620 C C . ALA A 1 78 ? 14.064 0.888 -24.928 1.00 90.56 78 ALA A C 1
ATOM 622 O O . ALA A 1 78 ? 15.110 1.513 -25.105 1.00 90.56 78 ALA A O 1
ATOM 623 N N . ARG A 1 79 ? 13.160 0.739 -25.906 1.00 93.00 79 ARG A N 1
ATOM 624 C CA . ARG A 1 79 ? 13.262 1.386 -27.226 1.00 93.00 79 ARG A CA 1
ATOM 625 C C . ARG A 1 79 ? 12.557 2.739 -27.273 1.00 93.00 79 ARG A C 1
ATOM 627 O O . ARG A 1 79 ? 12.757 3.473 -28.238 1.00 93.00 79 ARG A O 1
ATOM 634 N N . LEU A 1 80 ? 11.724 3.053 -26.282 1.00 91.06 80 LEU A N 1
ATOM 635 C CA . LEU A 1 80 ? 10.971 4.298 -26.222 1.00 91.06 80 LEU A CA 1
ATOM 636 C C . LEU A 1 80 ? 11.737 5.347 -25.402 1.00 91.06 80 LEU A C 1
ATOM 638 O O . LEU A 1 80 ? 12.305 5.030 -24.354 1.00 91.06 80 LEU A O 1
ATOM 642 N N . PRO A 1 81 ? 11.761 6.615 -25.846 1.00 90.38 81 PRO A N 1
ATOM 643 C CA . PRO A 1 81 ? 12.354 7.682 -25.055 1.00 90.38 81 PRO A CA 1
ATOM 644 C C . PRO A 1 81 ? 11.571 7.859 -23.747 1.00 90.38 81 PRO A C 1
ATOM 646 O O . PRO A 1 81 ? 10.346 7.946 -23.755 1.00 90.38 81 PRO A O 1
ATOM 649 N N . GLY A 1 82 ? 12.289 7.924 -22.625 1.00 84.69 82 GLY A N 1
ATOM 650 C CA . GLY A 1 82 ? 11.704 8.198 -21.310 1.00 84.69 82 GLY A CA 1
ATOM 651 C C . GLY A 1 82 ? 11.123 6.995 -20.559 1.00 84.69 82 GLY A C 1
ATOM 652 O O . GLY A 1 82 ? 10.639 7.205 -19.455 1.00 84.69 82 GLY A O 1
ATOM 653 N N . GLN A 1 83 ? 11.199 5.770 -21.101 1.00 86.12 83 GLN A N 1
ATOM 654 C CA . GLN A 1 83 ? 10.747 4.534 -20.429 1.00 86.12 83 GLN A CA 1
ATOM 655 C C . GLN A 1 83 ? 9.339 4.655 -19.801 1.00 86.12 83 GLN A C 1
ATOM 657 O O . GLN A 1 83 ? 9.184 4.536 -18.577 1.00 86.12 83 GLN A O 1
ATOM 662 N N . PRO A 1 84 ? 8.306 4.949 -20.615 1.00 82.88 84 PRO A N 1
ATOM 663 C CA . PRO A 1 84 ? 6.963 5.266 -20.128 1.00 82.88 84 PRO A CA 1
ATOM 664 C C . PRO A 1 84 ? 6.320 4.167 -19.270 1.00 82.88 84 PRO A C 1
ATOM 666 O O . PRO A 1 84 ? 5.476 4.482 -18.440 1.00 82.88 84 PRO A O 1
ATOM 669 N N . PHE A 1 85 ? 6.712 2.900 -19.430 1.00 81.56 85 PHE A N 1
ATOM 670 C CA . PHE A 1 85 ? 6.110 1.773 -18.706 1.00 81.56 85 PHE A CA 1
ATOM 671 C C . PHE A 1 85 ? 6.862 1.392 -17.422 1.00 81.56 85 PHE A C 1
ATOM 673 O O . PHE A 1 85 ? 6.438 0.494 -16.693 1.00 81.56 85 PHE A O 1
A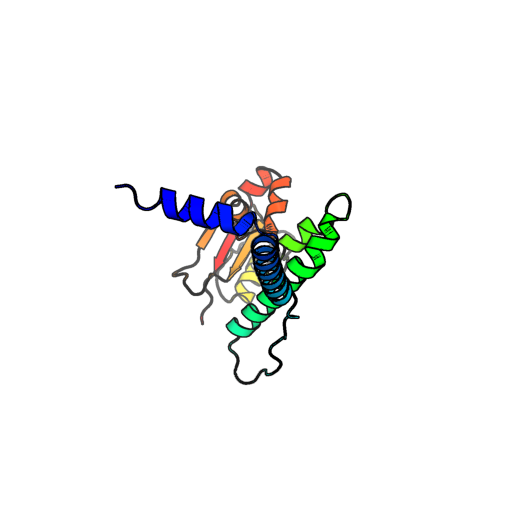TOM 680 N N . SER A 1 86 ? 7.984 2.052 -17.125 1.00 76.19 86 SER A N 1
ATOM 681 C CA . SER A 1 86 ? 8.836 1.749 -15.966 1.00 76.19 86 SER A CA 1
ATOM 682 C C . SER A 1 86 ? 8.120 1.861 -14.615 1.00 76.19 86 SER A C 1
ATOM 684 O O . SER A 1 86 ? 8.473 1.140 -13.676 1.00 76.19 86 SER A O 1
ATOM 686 N N . VAL A 1 87 ? 7.110 2.728 -14.518 1.00 70.31 87 VAL A N 1
ATOM 687 C CA . VAL A 1 87 ? 6.301 2.943 -13.310 1.00 70.31 87 VAL A CA 1
ATOM 688 C C . VAL A 1 87 ? 5.240 1.854 -13.167 1.00 70.31 87 VAL A C 1
ATOM 690 O O . VAL A 1 87 ? 5.182 1.194 -12.133 1.00 70.31 87 VAL A O 1
ATOM 693 N N . ASP A 1 88 ? 4.473 1.586 -14.225 1.00 72.00 88 ASP A N 1
ATOM 694 C CA . ASP A 1 88 ? 3.393 0.589 -14.208 1.00 72.00 88 ASP A CA 1
ATOM 695 C C . ASP A 1 88 ? 3.918 -0.827 -13.927 1.00 72.00 88 ASP A C 1
ATOM 697 O O . ASP A 1 88 ? 3.276 -1.630 -13.247 1.00 72.00 88 ASP A O 1
ATOM 701 N N . MET A 1 89 ? 5.133 -1.136 -14.395 1.00 71.75 89 MET A N 1
ATOM 702 C CA . MET A 1 89 ? 5.796 -2.413 -14.117 1.00 71.75 89 MET A CA 1
ATOM 703 C C . MET A 1 89 ? 6.165 -2.596 -12.634 1.00 71.75 89 MET A C 1
ATOM 705 O O . MET A 1 89 ? 6.333 -3.729 -12.186 1.00 71.75 89 MET A O 1
ATOM 709 N N . GLN A 1 90 ? 6.294 -1.515 -11.859 1.00 68.44 90 GLN A N 1
ATOM 710 C CA . GLN A 1 90 ? 6.584 -1.576 -10.421 1.00 68.44 90 GLN A CA 1
ATOM 711 C C . GLN A 1 90 ? 5.331 -1.787 -9.567 1.00 68.44 90 GLN A C 1
ATOM 713 O O . GLN A 1 90 ? 5.451 -2.167 -8.405 1.00 68.44 90 GLN A O 1
ATOM 718 N N . SER A 1 91 ? 4.140 -1.580 -10.129 1.00 66.75 91 SER A N 1
ATOM 719 C CA . SER A 1 91 ? 2.864 -1.721 -9.421 1.00 66.75 91 SER A CA 1
ATOM 720 C C . SER A 1 91 ? 2.393 -3.174 -9.265 1.00 66.75 91 SER A C 1
ATOM 722 O O . SER A 1 91 ? 1.342 -3.404 -8.674 1.00 66.75 91 SER A O 1
ATOM 724 N N . PHE A 1 92 ? 3.144 -4.152 -9.786 1.00 66.75 92 PHE A N 1
ATOM 725 C CA . PHE A 1 92 ? 2.825 -5.579 -9.700 1.00 66.75 92 PHE A CA 1
ATOM 726 C C . PHE A 1 92 ? 3.704 -6.302 -8.651 1.00 66.75 92 PHE A C 1
ATOM 728 O O . PHE A 1 92 ? 4.905 -6.007 -8.599 1.00 66.75 92 PHE A O 1
ATOM 735 N N . PRO A 1 93 ? 3.178 -7.259 -7.850 1.00 63.62 93 PRO A N 1
ATOM 736 C CA . PRO A 1 93 ? 1.833 -7.862 -7.875 1.00 63.62 93 PRO A CA 1
ATOM 737 C C . PRO A 1 93 ? 0.698 -6.889 -7.532 1.00 63.62 93 PRO A C 1
ATOM 739 O O . PRO A 1 93 ? 0.803 -6.094 -6.602 1.00 63.62 93 PRO A O 1
ATOM 742 N N . PHE A 1 94 ? -0.384 -6.936 -8.321 1.00 67.06 94 PHE A N 1
ATOM 743 C CA . PHE A 1 94 ? -1.552 -6.076 -8.124 1.00 67.06 94 PHE A CA 1
ATOM 744 C C . PHE A 1 94 ? -2.392 -6.616 -6.969 1.00 67.06 94 PHE A C 1
ATOM 746 O O . PHE A 1 94 ? -3.125 -7.592 -7.126 1.00 67.06 94 PHE A O 1
ATOM 753 N N . THR A 1 95 ? -2.316 -5.952 -5.822 1.00 70.56 95 THR A N 1
ATOM 754 C CA . THR A 1 95 ? -3.323 -6.105 -4.773 1.00 70.56 95 THR A CA 1
ATOM 755 C C . THR A 1 95 ? -4.412 -5.062 -5.023 1.00 70.56 95 THR A C 1
ATOM 757 O O . THR A 1 95 ? -4.087 -3.871 -5.071 1.00 70.56 95 THR A O 1
ATOM 760 N N . PRO A 1 96 ? -5.690 -5.451 -5.200 1.00 79.56 96 PRO A N 1
ATOM 761 C CA . PRO A 1 96 ? -6.767 -4.485 -5.378 1.00 79.56 96 PRO A CA 1
ATOM 762 C C . PRO A 1 96 ? -6.803 -3.525 -4.187 1.00 79.56 96 PRO A C 1
ATOM 764 O O . PRO A 1 96 ? -6.918 -3.942 -3.036 1.00 79.56 96 PRO A O 1
ATOM 767 N N . MET A 1 97 ? -6.685 -2.230 -4.476 1.00 85.50 97 MET A N 1
ATOM 768 C CA . MET A 1 97 ? -6.621 -1.182 -3.464 1.00 85.50 97 MET A CA 1
ATOM 769 C C . MET A 1 97 ? -7.964 -0.467 -3.358 1.00 85.50 97 MET A C 1
ATOM 771 O O . MET A 1 97 ? -8.524 -0.020 -4.358 1.00 85.50 97 MET A O 1
ATOM 775 N N . VAL A 1 98 ? -8.458 -0.323 -2.131 1.00 90.75 98 VAL A N 1
ATOM 776 C CA . VAL A 1 98 ? -9.667 0.444 -1.827 1.00 90.75 98 VAL A CA 1
ATOM 777 C C . VAL A 1 98 ? -9.265 1.689 -1.048 1.00 90.75 98 VAL A C 1
ATOM 779 O O . VAL A 1 98 ? -8.721 1.593 0.050 1.00 90.75 98 VAL A O 1
ATOM 782 N N . LEU A 1 99 ? -9.543 2.863 -1.615 1.00 92.50 99 LEU A N 1
ATOM 783 C CA . LEU A 1 99 ? -9.326 4.143 -0.950 1.00 92.50 99 LEU A CA 1
ATOM 784 C C . LEU A 1 99 ? -10.609 4.578 -0.232 1.00 92.50 99 LEU A C 1
ATOM 786 O O . LEU A 1 99 ? -11.625 4.848 -0.870 1.00 92.50 99 LEU A O 1
ATOM 790 N N . VAL A 1 100 ? -10.546 4.684 1.095 1.00 90.88 100 VAL A N 1
ATOM 791 C CA . VAL A 1 100 ? -11.661 5.160 1.923 1.00 90.88 100 VAL A CA 1
ATOM 792 C C . VAL A 1 100 ? -11.434 6.628 2.279 1.00 90.88 100 VAL A C 1
ATOM 794 O O . VAL A 1 100 ? -10.547 6.957 3.062 1.00 90.88 100 VAL A O 1
ATOM 797 N N . ILE A 1 101 ? -12.256 7.516 1.716 1.00 90.38 101 ILE A N 1
ATOM 798 C CA . ILE A 1 101 ? -12.235 8.960 1.988 1.00 90.38 101 ILE A CA 1
ATOM 799 C C . ILE A 1 101 ? -13.542 9.416 2.623 1.00 90.38 101 ILE A C 1
ATOM 801 O O . ILE A 1 101 ? -14.604 8.835 2.415 1.00 90.38 101 ILE A O 1
ATOM 805 N N . GLY A 1 102 ? -13.472 10.493 3.394 1.00 87.56 102 GLY A N 1
ATOM 806 C CA . GLY A 1 102 ? -14.645 11.097 4.004 1.00 87.56 102 GLY A CA 1
ATOM 807 C C . GLY A 1 102 ? -14.265 12.125 5.056 1.00 87.56 102 GLY A C 1
ATOM 808 O O . GLY A 1 102 ? -13.137 12.141 5.552 1.00 87.56 102 GLY A O 1
ATOM 809 N N . ASN A 1 103 ? -15.224 12.977 5.402 1.00 85.88 103 ASN A N 1
ATOM 810 C CA . ASN A 1 103 ? -15.020 14.045 6.374 1.00 85.88 103 ASN A CA 1
ATOM 811 C C . ASN A 1 103 ? -14.708 13.500 7.787 1.00 85.88 103 ASN A C 1
ATOM 813 O O . ASN A 1 103 ? -14.773 12.291 8.050 1.00 85.88 103 ASN A O 1
ATOM 817 N N . HIS A 1 104 ? -14.362 14.386 8.718 1.00 79.94 104 HIS A N 1
ATOM 818 C CA . HIS A 1 104 ? -14.171 14.025 10.121 1.00 79.94 104 HIS A CA 1
ATOM 819 C C . HIS A 1 104 ? -15.421 13.321 10.673 1.00 79.94 104 HIS A C 1
ATOM 821 O O . HIS A 1 104 ? -16.551 13.722 10.402 1.00 79.94 104 HIS A O 1
ATOM 827 N N . SER A 1 105 ? -15.200 12.223 11.398 1.00 76.75 105 SER A N 1
ATOM 828 C CA . SER A 1 105 ? -16.242 11.489 12.130 1.00 76.75 105 SER A CA 1
ATOM 829 C C . SER A 1 105 ? -17.401 10.915 11.295 1.00 76.75 105 SER A C 1
ATOM 831 O O . SER A 1 105 ? -18.414 10.515 11.857 1.00 76.75 105 SER A O 1
ATOM 833 N N . CYS A 1 106 ? -17.245 10.756 9.971 1.00 87.25 106 CYS A N 1
ATOM 834 C CA . CYS A 1 106 ? -18.238 10.071 9.124 1.00 87.25 106 CYS A CA 1
ATOM 835 C C . CYS A 1 106 ? -18.224 8.529 9.233 1.00 87.25 106 CYS A C 1
ATOM 837 O O . CYS A 1 106 ? -18.888 7.854 8.453 1.00 87.25 106 CYS A O 1
ATOM 839 N N . GLY A 1 107 ? -17.452 7.964 10.170 1.00 88.12 107 GLY A N 1
ATOM 840 C CA . GLY A 1 107 ? -17.414 6.519 10.418 1.00 88.12 107 GLY A CA 1
ATOM 841 C C . GLY A 1 107 ? -16.426 5.718 9.562 1.00 88.12 107 GLY A C 1
ATOM 842 O O . GLY A 1 107 ? -16.566 4.505 9.492 1.00 88.12 107 GLY A O 1
ATOM 843 N N . LYS A 1 108 ? -15.414 6.344 8.943 1.00 91.19 108 LYS A N 1
ATOM 844 C CA . LYS A 1 108 ? -14.378 5.655 8.132 1.00 91.19 108 LYS A CA 1
ATOM 845 C C . LYS A 1 108 ? -13.726 4.485 8.876 1.00 91.19 108 LYS A C 1
ATOM 847 O O . LYS A 1 108 ? -13.789 3.350 8.417 1.00 91.19 108 LYS A O 1
ATOM 852 N N . SER A 1 109 ? -13.170 4.757 10.055 1.00 88.62 109 SER A N 1
ATOM 853 C CA . SER A 1 109 ? -12.506 3.753 10.891 1.00 88.62 109 SER A CA 1
ATOM 854 C C . SER A 1 109 ? -13.491 2.680 11.371 1.00 88.62 109 SER A C 1
ATOM 856 O O . SER A 1 109 ? -13.157 1.500 11.422 1.00 88.62 109 SER A O 1
ATOM 858 N N . THR A 1 110 ? -14.746 3.059 11.646 1.00 90.94 110 THR A N 1
ATOM 859 C CA . THR A 1 110 ? -15.823 2.117 11.993 1.00 90.94 110 THR A CA 1
ATOM 860 C C . THR A 1 110 ? -16.169 1.193 10.825 1.00 90.94 110 THR A C 1
ATOM 862 O O . THR A 1 110 ? -16.308 -0.009 11.027 1.00 90.94 110 THR A O 1
ATOM 865 N N . PHE A 1 111 ? -16.266 1.731 9.608 1.00 92.25 111 PHE A N 1
ATOM 866 C CA . PHE A 1 111 ? -16.516 0.967 8.388 1.00 92.25 111 PHE A CA 1
ATOM 867 C C . PHE A 1 111 ? -15.392 -0.036 8.124 1.00 92.25 111 PHE A C 1
ATOM 869 O O . PHE A 1 111 ? -15.664 -1.213 7.910 1.00 92.25 111 PHE A O 1
ATOM 876 N N . VAL A 1 112 ? -14.136 0.407 8.211 1.00 91.62 112 VAL A N 1
ATOM 877 C CA . VAL A 1 112 ? -12.963 -0.458 8.037 1.00 91.62 112 VAL A CA 1
ATOM 878 C C . VAL A 1 112 ? -12.943 -1.576 9.080 1.00 91.62 112 VAL A C 1
ATOM 880 O O . VAL A 1 112 ? -12.821 -2.743 8.716 1.00 91.62 112 VAL A O 1
ATOM 883 N N . ASN A 1 113 ? -13.127 -1.251 10.362 1.00 91.44 113 ASN A N 1
ATOM 884 C CA . ASN A 1 113 ? -13.171 -2.254 11.430 1.00 91.44 113 ASN A CA 1
ATOM 885 C C . ASN A 1 113 ? -14.306 -3.267 11.227 1.00 91.44 113 ASN A C 1
ATOM 887 O O . ASN A 1 113 ? -14.112 -4.462 11.443 1.00 91.44 113 ASN A O 1
ATOM 891 N N . GLY A 1 114 ? -15.481 -2.797 10.796 1.00 92.00 114 GLY A N 1
ATOM 892 C CA . GLY A 1 114 ? -16.624 -3.651 10.482 1.00 92.00 114 GLY A CA 1
ATOM 893 C C . GLY A 1 114 ? -16.362 -4.576 9.294 1.00 92.00 114 GLY A C 1
ATOM 894 O O . GLY A 1 114 ? -16.684 -5.756 9.371 1.00 92.00 114 GLY A O 1
ATOM 895 N N . LEU A 1 115 ? -15.730 -4.067 8.230 1.00 91.00 115 LEU A N 1
ATOM 896 C CA . LEU A 1 115 ? -15.384 -4.845 7.037 1.00 91.00 115 LEU A CA 1
ATOM 897 C C . LEU A 1 115 ? -14.327 -5.917 7.332 1.00 91.00 115 LEU A C 1
ATOM 899 O O . LEU A 1 115 ? -14.430 -7.033 6.835 1.00 91.00 115 LEU A O 1
ATOM 903 N N . VAL A 1 116 ? -13.319 -5.583 8.140 1.00 89.25 116 VAL A N 1
ATOM 904 C CA . VAL A 1 116 ? -12.256 -6.522 8.534 1.00 89.25 116 VAL A CA 1
ATOM 905 C C . VAL A 1 116 ? -12.732 -7.493 9.625 1.00 89.25 116 VAL A C 1
ATOM 907 O O . VAL A 1 116 ? -12.158 -8.566 9.789 1.00 89.25 116 VAL A O 1
ATOM 910 N N . GLY A 1 117 ? -13.769 -7.134 10.388 1.00 89.44 117 GLY A N 1
ATOM 911 C CA . GLY A 1 117 ? -14.248 -7.914 11.534 1.00 89.44 117 GLY A CA 1
ATOM 912 C C . GLY A 1 117 ? -13.322 -7.842 12.756 1.00 89.44 117 GLY A C 1
ATOM 913 O O . GLY A 1 117 ? -13.409 -8.678 13.653 1.00 89.44 117 GLY A O 1
ATOM 914 N N . LYS A 1 118 ? -12.419 -6.855 12.801 1.00 87.81 118 LYS A N 1
ATOM 915 C CA . LYS A 1 118 ? -11.417 -6.668 13.858 1.00 87.81 118 LYS A CA 1
ATOM 916 C C . LYS A 1 118 ? -11.218 -5.185 14.145 1.00 87.81 118 LYS A C 1
ATOM 918 O O . LYS A 1 118 ? -11.395 -4.339 13.272 1.00 87.81 118 LYS A O 1
ATOM 923 N N . HIS A 1 119 ? -10.815 -4.865 15.370 1.00 89.44 119 HIS A N 1
ATOM 924 C CA . HIS A 1 119 ? -10.457 -3.501 15.740 1.00 89.44 119 HIS A CA 1
ATOM 925 C C . HIS A 1 119 ? -9.054 -3.150 15.215 1.00 89.44 119 HIS A C 1
ATOM 927 O O . HIS A 1 119 ? -8.052 -3.502 15.831 1.00 89.44 119 HIS A O 1
ATOM 933 N N . VAL A 1 120 ? -8.991 -2.518 14.038 1.00 87.75 120 VAL A N 1
ATOM 934 C CA . VAL A 1 120 ? -7.747 -2.159 13.330 1.00 87.75 120 VAL A CA 1
ATOM 935 C C . VAL A 1 120 ? -7.408 -0.678 13.490 1.00 87.75 120 VAL A C 1
ATOM 937 O O . VAL A 1 120 ? -6.239 -0.326 13.665 1.00 87.75 120 VAL A O 1
ATOM 940 N N . GLN A 1 121 ? -8.405 0.199 13.409 1.00 87.38 121 GLN A N 1
ATOM 941 C CA . GLN A 1 121 ? -8.256 1.644 13.583 1.00 87.38 121 GLN A CA 1
ATOM 942 C C . GLN A 1 121 ? -9.032 2.129 14.801 1.00 87.38 121 GLN A C 1
ATOM 944 O O . GLN A 1 121 ? -10.138 1.647 15.068 1.00 87.38 121 GLN A O 1
ATOM 949 N N . ASP A 1 122 ? -8.473 3.117 15.494 1.00 82.44 122 ASP A N 1
ATOM 950 C CA . ASP A 1 122 ? -9.156 3.759 16.606 1.00 82.44 122 ASP A CA 1
ATOM 951 C C . ASP A 1 122 ? -10.401 4.489 16.086 1.00 82.44 122 ASP A C 1
ATOM 953 O O . ASP A 1 122 ? -10.426 5.063 14.993 1.00 82.44 122 ASP A O 1
ATOM 957 N N . THR A 1 123 ? -11.482 4.420 16.857 1.00 77.44 123 THR A N 1
ATOM 958 C CA . THR A 1 123 ? -12.762 5.050 16.519 1.00 77.44 123 THR A CA 1
ATOM 959 C C . THR A 1 123 ? -13.116 6.075 17.578 1.00 77.44 123 THR A C 1
ATOM 961 O O . THR A 1 123 ? -13.028 5.787 18.769 1.00 77.44 123 THR A O 1
ATOM 964 N N . GLY A 1 124 ? -13.586 7.249 17.167 1.00 67.81 124 GLY A N 1
ATOM 965 C CA . GLY A 1 124 ? -14.007 8.290 18.094 1.00 67.81 124 GLY A CA 1
ATOM 966 C C . GLY A 1 124 ? -14.532 9.530 17.382 1.00 67.81 124 GLY A C 1
ATOM 967 O O . GLY A 1 124 ? -14.524 9.616 16.156 1.00 67.81 124 GLY A O 1
ATOM 968 N N . VAL A 1 125 ? -15.013 10.484 18.179 1.00 55.09 125 VAL A N 1
ATOM 969 C CA . VAL A 1 125 ? -15.548 11.771 17.697 1.00 55.09 125 VAL A CA 1
ATOM 970 C C . VAL A 1 125 ? -14.427 12.796 17.476 1.00 55.09 125 VAL A C 1
ATOM 972 O O . VAL A 1 125 ? -14.576 13.703 16.660 1.00 55.09 125 VAL A O 1
ATOM 975 N N . ALA A 1 126 ? -13.306 12.638 18.186 1.00 56.84 126 ALA A N 1
ATOM 976 C CA . ALA A 1 126 ? -12.098 13.438 18.017 1.00 56.84 126 ALA A CA 1
ATOM 977 C C . ALA A 1 126 ? -11.310 12.990 16.766 1.00 56.84 126 ALA A C 1
ATOM 979 O O . ALA A 1 126 ? -11.376 11.808 16.406 1.00 56.84 126 ALA A O 1
ATOM 980 N N . PRO A 1 127 ? -10.558 13.893 16.103 1.00 54.34 127 PRO A N 1
ATOM 981 C CA . PRO A 1 127 ? -9.624 13.503 15.048 1.00 54.34 127 PRO A CA 1
ATOM 982 C C . PRO A 1 127 ? -8.626 12.499 15.637 1.00 54.34 127 PRO A C 1
ATOM 984 O O . PRO A 1 127 ? -7.868 12.819 16.544 1.00 54.34 127 PRO A O 1
ATOM 987 N N . THR A 1 128 ? -8.746 11.245 15.210 1.00 55.44 128 THR A N 1
ATOM 988 C CA . THR A 1 128 ? -8.120 10.078 15.856 1.00 55.44 128 THR A CA 1
ATOM 989 C C . THR A 1 128 ? -6.928 9.548 15.064 1.00 55.44 128 THR A C 1
ATOM 991 O O . THR A 1 128 ? -6.063 8.907 15.645 1.00 55.44 128 THR A O 1
ATOM 994 N N . ASP A 1 129 ? -6.833 9.896 13.778 1.00 59.41 129 ASP A N 1
ATOM 995 C CA . ASP A 1 129 ? -5.706 9.568 12.907 1.00 59.41 129 ASP A CA 1
ATOM 996 C C . ASP A 1 129 ? -5.193 10.852 12.232 1.00 59.41 129 ASP A C 1
ATOM 998 O O . ASP A 1 129 ? -5.810 11.362 11.293 1.00 59.41 129 ASP A O 1
ATOM 1002 N N . ASP A 1 130 ? -4.046 11.361 12.683 1.00 68.00 130 ASP A N 1
ATOM 1003 C CA . ASP A 1 130 ? -3.301 12.425 11.998 1.00 68.00 130 ASP A CA 1
ATOM 1004 C C . ASP A 1 130 ? -2.439 11.805 10.886 1.00 68.00 130 ASP A C 1
ATOM 1006 O O . ASP A 1 130 ? -1.210 11.859 10.936 1.00 68.00 130 ASP A O 1
ATOM 1010 N N . GLY A 1 131 ? -3.060 11.128 9.912 1.00 82.81 131 GLY A N 1
ATOM 1011 C CA . GLY A 1 131 ? -2.295 10.482 8.848 1.00 82.81 131 GLY A CA 1
ATOM 1012 C C . GLY A 1 131 ? -3.019 9.490 7.941 1.00 82.81 131 GLY A C 1
ATOM 1013 O O . GLY A 1 131 ? -4.183 9.142 8.132 1.00 82.81 131 GLY A O 1
ATOM 1014 N N . PHE A 1 132 ? -2.287 9.010 6.937 1.00 89.06 132 PHE A N 1
ATOM 1015 C CA . PHE A 1 132 ? -2.710 7.928 6.052 1.00 89.06 132 PHE A CA 1
ATOM 1016 C C . PHE A 1 132 ? -2.331 6.579 6.666 1.00 89.06 132 PHE A C 1
ATOM 1018 O O . PHE A 1 132 ? -1.190 6.379 7.081 1.00 89.06 132 PHE A O 1
ATOM 1025 N N . THR A 1 133 ? -3.269 5.631 6.684 1.00 90.62 133 THR A N 1
ATOM 1026 C CA . THR A 1 133 ? -3.009 4.255 7.128 1.00 90.62 133 THR A CA 1
ATOM 1027 C C . THR A 1 133 ? -3.242 3.282 5.980 1.00 90.62 133 THR A C 1
ATOM 1029 O O . THR A 1 133 ? -4.347 3.194 5.451 1.00 90.62 133 THR A O 1
ATOM 1032 N N . ILE A 1 134 ? -2.207 2.531 5.615 1.00 90.81 134 ILE A N 1
ATOM 1033 C CA . ILE A 1 134 ? -2.285 1.403 4.686 1.00 90.81 134 ILE A CA 1
ATOM 1034 C C . ILE A 1 134 ? -2.620 0.150 5.499 1.00 90.81 134 ILE A C 1
ATOM 1036 O O . ILE A 1 134 ? -1.943 -0.143 6.484 1.00 90.81 134 ILE A O 1
ATOM 1040 N N . ILE A 1 135 ? -3.652 -0.591 5.101 1.00 90.81 135 ILE A N 1
ATOM 1041 C CA . ILE A 1 135 ? -4.060 -1.837 5.761 1.00 90.81 135 ILE A CA 1
ATOM 1042 C C . ILE A 1 135 ? -3.881 -2.983 4.771 1.00 90.81 135 ILE A C 1
ATOM 1044 O O . ILE A 1 135 ? -4.447 -2.956 3.681 1.00 90.81 135 ILE A O 1
ATOM 1048 N N . GLU A 1 136 ? -3.095 -3.982 5.159 1.00 89.00 136 GLU A N 1
ATOM 1049 C CA . GLU A 1 136 ? -2.732 -5.125 4.318 1.00 89.00 136 GLU A CA 1
ATOM 1050 C C . GLU A 1 136 ? -2.875 -6.436 5.092 1.00 89.00 136 GLU A C 1
ATOM 1052 O O . GLU A 1 136 ? -2.776 -6.466 6.321 1.00 89.00 136 GLU A O 1
ATOM 1057 N N . ARG A 1 137 ? -3.068 -7.546 4.374 1.00 86.94 137 ARG A N 1
ATOM 1058 C CA . ARG A 1 137 ? -3.009 -8.882 4.974 1.00 86.94 137 ARG A CA 1
ATOM 1059 C C . ARG A 1 137 ? -1.562 -9.197 5.356 1.00 86.94 137 ARG A C 1
ATOM 1061 O O . ARG A 1 137 ? -0.651 -9.039 4.546 1.00 86.94 137 ARG A O 1
ATOM 1068 N N . ALA A 1 138 ? -1.349 -9.654 6.585 1.00 87.38 138 ALA A N 1
ATOM 1069 C CA . ALA A 1 138 ? -0.049 -10.157 7.006 1.00 87.38 138 ALA A CA 1
ATOM 1070 C C . ALA A 1 138 ? 0.277 -11.484 6.286 1.00 87.38 138 ALA A C 1
ATOM 1072 O O . ALA A 1 138 ? -0.639 -12.270 6.027 1.00 87.38 138 ALA A O 1
ATOM 1073 N N . PRO A 1 139 ? 1.558 -11.769 5.984 1.00 82.81 139 PRO A N 1
ATOM 1074 C CA . PRO A 1 139 ? 1.961 -13.066 5.445 1.00 82.81 139 PRO A CA 1
ATOM 1075 C C . PRO A 1 139 ? 1.481 -14.221 6.342 1.00 82.81 139 PRO A C 1
A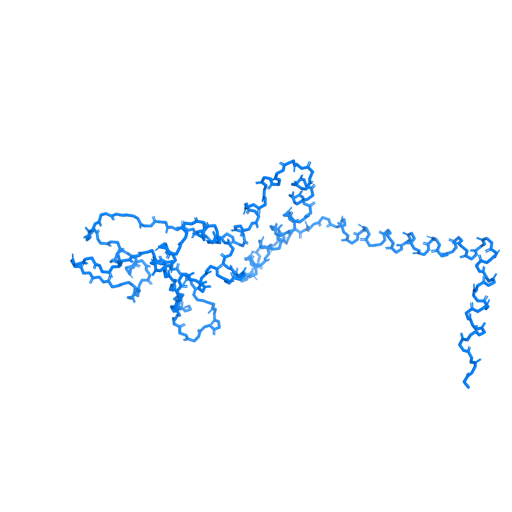TOM 1077 O O . PRO A 1 139 ? 1.437 -14.038 7.560 1.00 82.81 139 PRO A O 1
ATOM 1080 N N . PRO A 1 140 ? 1.210 -15.424 5.800 1.00 77.56 140 PRO A N 1
ATOM 1081 C CA . PRO A 1 140 ? 0.759 -16.575 6.597 1.00 77.56 140 PRO A CA 1
ATOM 1082 C C . PRO A 1 140 ? 1.710 -16.918 7.756 1.00 77.56 140 PRO A C 1
ATOM 1084 O O . PRO A 1 140 ? 1.288 -17.310 8.840 1.00 77.56 140 PRO A O 1
ATOM 1087 N N . ALA A 1 141 ? 3.012 -16.692 7.549 1.00 78.38 141 ALA A N 1
ATOM 1088 C CA . ALA A 1 141 ? 4.060 -16.907 8.544 1.00 78.38 141 ALA A CA 1
ATOM 1089 C C . ALA A 1 141 ? 4.088 -15.861 9.681 1.00 78.38 141 ALA A C 1
ATOM 1091 O O . ALA A 1 141 ? 4.861 -16.008 10.629 1.00 78.38 141 ALA A O 1
ATOM 1092 N N . ALA A 1 142 ? 3.291 -14.790 9.608 1.00 81.50 142 ALA A N 1
ATOM 1093 C CA . ALA A 1 142 ? 3.257 -13.770 10.646 1.00 81.50 142 ALA A CA 1
ATOM 1094 C C . ALA A 1 142 ? 2.590 -14.305 11.926 1.00 81.50 142 ALA A C 1
ATOM 1096 O O . ALA A 1 142 ? 1.473 -14.836 11.926 1.00 81.50 142 ALA A O 1
ATOM 1097 N N . ALA A 1 143 ? 3.284 -14.134 13.053 1.00 80.12 143 ALA A N 1
ATOM 1098 C CA . ALA A 1 143 ? 2.780 -14.541 14.361 1.00 80.12 143 ALA A CA 1
ATOM 1099 C C . ALA A 1 143 ? 1.679 -13.598 14.881 1.00 80.12 143 ALA A C 1
ATOM 1101 O O . ALA A 1 143 ? 0.736 -14.057 15.523 1.00 80.12 143 ALA A O 1
ATOM 1102 N N . ALA A 1 144 ? 1.785 -12.302 14.580 1.00 86.31 144 ALA A N 1
ATOM 1103 C CA . ALA A 1 144 ? 0.905 -11.251 15.079 1.00 86.31 144 ALA A CA 1
ATOM 1104 C C . ALA A 1 144 ? 0.755 -10.114 14.056 1.00 86.31 144 ALA A C 1
ATOM 1106 O O . ALA A 1 144 ? 1.452 -10.091 13.038 1.00 86.31 144 ALA A O 1
ATOM 1107 N N . ASP A 1 145 ? -0.147 -9.175 14.347 1.00 89.44 145 ASP A N 1
ATOM 1108 C CA . ASP A 1 145 ? -0.260 -7.935 13.583 1.00 89.44 145 ASP A CA 1
ATOM 1109 C C . ASP A 1 145 ? 1.027 -7.112 13.710 1.00 89.44 145 ASP A C 1
ATOM 1111 O O . ASP A 1 145 ? 1.644 -7.056 14.776 1.00 89.44 145 ASP A O 1
ATOM 1115 N N . VAL A 1 146 ? 1.413 -6.445 12.625 1.00 90.69 146 VAL A N 1
ATOM 1116 C CA . VAL A 1 146 ? 2.628 -5.625 12.565 1.00 90.69 146 VAL A CA 1
ATOM 1117 C C . VAL A 1 146 ? 2.257 -4.214 12.136 1.00 90.69 146 VAL A C 1
ATOM 1119 O O . VAL A 1 146 ? 1.508 -4.027 11.177 1.00 90.69 146 VAL A O 1
ATOM 1122 N N . VAL A 1 147 ? 2.790 -3.219 12.844 1.00 90.38 147 VAL A N 1
ATOM 1123 C CA . VAL A 1 147 ? 2.632 -1.801 12.510 1.00 90.38 147 VAL A CA 1
ATOM 1124 C C . VAL A 1 147 ? 3.992 -1.232 12.131 1.00 90.38 147 VAL A C 1
ATOM 1126 O O . VAL A 1 147 ? 4.963 -1.426 12.857 1.00 90.38 147 VAL A O 1
ATOM 1129 N N . GLU A 1 148 ? 4.058 -0.545 10.996 1.00 89.94 148 GLU A N 1
ATOM 1130 C CA . GLU A 1 148 ? 5.281 0.055 10.464 1.00 89.94 148 GLU A CA 1
ATOM 1131 C C . GLU A 1 148 ? 5.063 1.527 10.118 1.00 89.94 148 GLU A C 1
ATOM 1133 O O . GLU A 1 148 ? 3.997 1.922 9.634 1.00 89.94 148 GLU A O 1
ATOM 1138 N N . ASP A 1 149 ? 6.106 2.325 10.322 1.00 89.50 149 ASP A N 1
ATOM 1139 C CA . ASP A 1 149 ? 6.111 3.752 10.011 1.00 89.50 149 ASP A CA 1
ATOM 1140 C C . ASP A 1 149 ? 6.408 4.016 8.529 1.00 89.50 149 ASP A C 1
ATOM 1142 O O . ASP A 1 149 ? 7.044 3.211 7.842 1.00 89.50 149 ASP A O 1
ATOM 1146 N N . GLY A 1 150 ? 5.998 5.187 8.039 1.00 86.56 150 GLY A N 1
ATOM 1147 C CA . GLY A 1 150 ? 6.139 5.614 6.646 1.00 86.56 150 GLY A CA 1
ATOM 1148 C C . GLY A 1 150 ? 7.532 5.418 6.032 1.00 86.56 150 GLY A C 1
ATOM 1149 O O . GLY A 1 150 ? 7.613 4.865 4.932 1.00 86.56 150 GLY A O 1
ATOM 1150 N N . PRO A 1 151 ? 8.640 5.785 6.710 1.00 86.44 151 PRO A N 1
ATOM 1151 C CA . PRO A 1 151 ? 9.986 5.547 6.189 1.00 86.44 151 PRO A CA 1
ATOM 1152 C C . PRO A 1 151 ? 10.297 4.061 5.962 1.00 86.44 151 PRO A C 1
ATOM 1154 O O . PRO A 1 151 ? 10.879 3.702 4.939 1.00 86.44 151 PRO A O 1
ATOM 1157 N N . THR A 1 152 ? 9.864 3.185 6.872 1.00 86.38 152 THR A N 1
ATOM 1158 C CA . THR A 1 152 ? 10.035 1.729 6.749 1.00 86.38 152 THR A CA 1
ATOM 1159 C C . THR A 1 152 ? 9.193 1.184 5.602 1.00 86.38 152 THR A C 1
ATOM 1161 O O . THR A 1 152 ? 9.689 0.426 4.769 1.00 86.38 152 THR A O 1
ATOM 1164 N N . VAL A 1 153 ? 7.940 1.639 5.493 1.00 84.06 153 VAL A N 1
ATOM 1165 C CA . VAL A 1 153 ? 7.043 1.258 4.395 1.00 84.06 153 VAL A CA 1
ATOM 1166 C C . VAL A 1 153 ? 7.661 1.623 3.049 1.00 84.06 153 VAL A C 1
ATOM 1168 O O . VAL A 1 153 ? 7.621 0.831 2.118 1.00 84.06 153 VAL A O 1
ATOM 1171 N N . LEU A 1 154 ? 8.284 2.785 2.925 1.00 81.12 154 LEU A N 1
ATOM 1172 C CA . LEU A 1 154 ? 8.773 3.258 1.634 1.00 81.12 154 LEU A CA 1
ATOM 1173 C C . LEU A 1 154 ? 10.205 2.813 1.320 1.00 81.12 154 LEU A C 1
ATOM 1175 O O . LEU A 1 154 ? 10.584 2.799 0.150 1.00 81.12 154 LEU A O 1
ATOM 1179 N N . GLY A 1 155 ? 10.980 2.408 2.328 1.00 77.00 155 GLY A N 1
ATOM 1180 C CA . GLY A 1 155 ? 12.328 1.861 2.164 1.00 77.00 155 GLY A CA 1
ATOM 1181 C C . GLY A 1 155 ? 12.374 0.384 1.752 1.00 77.00 155 GLY A C 1
ATOM 1182 O O . GLY A 1 155 ? 13.376 -0.061 1.192 1.00 77.00 155 GLY A O 1
ATOM 1183 N N . CYS A 1 156 ? 11.310 -0.388 1.997 1.00 74.56 156 CYS A N 1
ATOM 1184 C CA . CYS A 1 156 ? 11.274 -1.817 1.680 1.00 74.56 156 CYS A CA 1
ATOM 1185 C C . CYS A 1 156 ? 11.083 -2.089 0.179 1.00 74.56 156 CYS A C 1
ATOM 1187 O O . CYS A 1 156 ? 10.174 -1.567 -0.466 1.00 74.56 156 CYS A O 1
ATOM 1189 N N . SER A 1 157 ? 11.896 -3.000 -0.364 1.00 66.69 157 SER A N 1
ATOM 1190 C CA . SER A 1 157 ? 11.847 -3.437 -1.769 1.00 66.69 157 SER A CA 1
ATOM 1191 C C . SER A 1 157 ? 10.536 -4.123 -2.169 1.00 66.69 157 SER A C 1
ATOM 1193 O O . SER A 1 157 ? 10.225 -4.170 -3.359 1.00 66.69 157 SER A O 1
ATOM 1195 N N . GLU A 1 158 ? 9.788 -4.637 -1.191 1.00 67.81 158 GLU A N 1
ATOM 1196 C CA . GLU A 1 158 ? 8.466 -5.257 -1.346 1.00 67.81 158 GLU A CA 1
ATOM 1197 C C . GLU A 1 158 ? 7.354 -4.226 -1.603 1.00 67.81 158 GLU A C 1
ATOM 1199 O O . GLU A 1 158 ? 6.347 -4.546 -2.222 1.00 67.81 158 GLU A O 1
ATOM 1204 N N . ASN A 1 159 ? 7.544 -2.965 -1.205 1.00 71.31 159 ASN A N 1
ATOM 1205 C CA . ASN A 1 159 ? 6.494 -1.940 -1.211 1.00 71.31 159 ASN A CA 1
ATOM 1206 C C . ASN A 1 159 ? 6.576 -1.021 -2.431 1.00 71.31 159 ASN A C 1
ATOM 1208 O O . ASN A 1 159 ? 6.300 0.180 -2.356 1.00 71.31 159 ASN A O 1
ATOM 1212 N N . ARG A 1 160 ? 6.951 -1.597 -3.577 1.00 69.00 160 ARG A N 1
ATOM 1213 C CA . ARG A 1 160 ? 7.095 -0.881 -4.853 1.00 69.00 160 ARG A CA 1
ATOM 1214 C C . ARG A 1 160 ? 5.886 -0.007 -5.220 1.00 69.00 160 ARG A C 1
ATOM 1216 O O . ARG A 1 160 ? 6.139 1.112 -5.663 1.00 69.00 160 ARG A O 1
ATOM 1223 N N . PRO A 1 161 ? 4.619 -0.410 -4.973 1.00 74.56 161 PRO A N 1
ATOM 1224 C CA . PRO A 1 161 ? 3.462 0.422 -5.312 1.00 74.56 161 PRO A CA 1
ATOM 1225 C C . PRO A 1 161 ? 3.417 1.769 -4.580 1.00 74.56 161 PRO A C 1
ATOM 1227 O O . PRO A 1 161 ? 2.875 2.735 -5.108 1.00 74.56 161 PRO A O 1
ATOM 1230 N N . PHE A 1 162 ? 3.997 1.856 -3.380 1.00 80.25 162 PHE A N 1
ATOM 1231 C CA . PHE A 1 162 ? 3.954 3.072 -2.567 1.00 80.25 162 PHE A CA 1
ATOM 1232 C C . PHE A 1 162 ? 5.184 3.953 -2.748 1.00 80.25 162 PHE A C 1
ATOM 1234 O O . PHE A 1 162 ? 5.163 5.097 -2.310 1.00 80.25 162 PHE A O 1
ATOM 1241 N N . ARG A 1 163 ? 6.243 3.469 -3.411 1.00 79.81 163 ARG A N 1
ATOM 1242 C CA . ARG A 1 163 ? 7.539 4.159 -3.513 1.00 79.81 163 ARG A CA 1
ATOM 1243 C C . ARG A 1 163 ? 7.421 5.604 -4.007 1.00 79.81 163 ARG A C 1
ATOM 1245 O O . ARG A 1 163 ? 8.109 6.482 -3.495 1.00 79.81 163 ARG A O 1
ATOM 1252 N N . GLU A 1 164 ? 6.501 5.864 -4.929 1.00 79.38 164 GLU A N 1
ATOM 1253 C CA . GLU A 1 164 ? 6.230 7.205 -5.457 1.00 79.38 164 GLU A CA 1
ATOM 1254 C C . GLU A 1 164 ? 5.723 8.194 -4.401 1.00 79.38 164 GLU A C 1
ATOM 1256 O O . GLU A 1 164 ? 5.868 9.401 -4.571 1.00 79.38 164 GLU A O 1
ATOM 1261 N N . MET A 1 165 ? 5.182 7.725 -3.274 1.00 83.25 165 MET A N 1
ATOM 1262 C CA . MET A 1 165 ? 4.773 8.595 -2.170 1.00 83.25 165 MET A CA 1
ATOM 1263 C C . MET A 1 165 ? 5.963 9.328 -1.532 1.00 83.25 165 MET A C 1
ATOM 1265 O O . MET A 1 165 ? 5.771 10.396 -0.955 1.00 83.25 165 MET A O 1
ATOM 1269 N N . GLN A 1 166 ? 7.197 8.828 -1.698 1.00 84.38 166 GLN A N 1
ATOM 1270 C CA . GLN A 1 166 ? 8.408 9.518 -1.233 1.00 84.38 166 GLN A CA 1
ATOM 1271 C C . GLN A 1 166 ? 8.549 10.924 -1.832 1.00 84.38 166 GLN A C 1
ATOM 1273 O O . GLN A 1 166 ? 9.108 11.811 -1.191 1.00 84.38 166 GLN A O 1
ATOM 1278 N N . ARG A 1 167 ? 7.997 11.170 -3.030 1.00 86.19 167 ARG A N 1
ATOM 1279 C CA . ARG A 1 167 ? 8.069 12.481 -3.697 1.00 86.19 167 ARG A CA 1
ATOM 1280 C C . ARG A 1 167 ? 7.358 13.603 -2.935 1.00 86.19 167 ARG A C 1
ATOM 1282 O O . ARG A 1 167 ? 7.621 14.770 -3.201 1.00 86.19 167 ARG A O 1
ATOM 1289 N N . PHE A 1 168 ? 6.446 13.264 -2.022 1.00 87.69 168 PHE A N 1
ATOM 1290 C CA . PHE A 1 168 ? 5.718 14.237 -1.203 1.00 87.69 168 PHE A CA 1
ATOM 1291 C C . PHE A 1 168 ? 6.508 14.687 0.041 1.00 87.69 168 PHE A C 1
ATOM 1293 O O . PHE A 1 168 ? 6.058 15.582 0.753 1.00 87.69 168 PHE A O 1
ATOM 1300 N N . GLY A 1 169 ? 7.694 14.112 0.274 1.00 87.25 169 GLY A N 1
ATOM 1301 C CA . GLY A 1 169 ? 8.626 14.527 1.321 1.00 87.25 169 GLY A CA 1
ATOM 1302 C C . GLY A 1 169 ? 8.227 14.110 2.737 1.00 87.25 169 GLY A C 1
ATOM 1303 O O . GLY A 1 169 ? 7.203 13.462 2.964 1.00 87.25 169 GLY A O 1
ATOM 1304 N N . ASP A 1 170 ? 9.054 14.515 3.704 1.00 86.88 170 ASP A N 1
ATOM 1305 C CA . ASP A 1 170 ? 9.010 14.038 5.094 1.00 86.88 170 ASP A CA 1
ATOM 1306 C C . ASP A 1 170 ? 7.687 14.316 5.815 1.00 86.88 170 ASP A C 1
ATOM 1308 O O . ASP A 1 170 ? 7.297 13.556 6.699 1.00 86.88 170 ASP A O 1
ATOM 1312 N N . ALA A 1 171 ? 6.961 15.359 5.402 1.00 86.88 171 ALA A N 1
ATOM 1313 C CA . ALA A 1 171 ? 5.646 15.674 5.949 1.00 86.88 171 ALA A CA 1
ATOM 1314 C C . ALA A 1 171 ? 4.648 14.530 5.718 1.00 86.88 171 ALA A C 1
ATOM 1316 O O . ALA A 1 171 ? 3.946 14.135 6.641 1.00 86.88 171 ALA A O 1
ATOM 1317 N N . LEU A 1 172 ? 4.606 13.940 4.519 1.00 86.62 172 LEU A N 1
ATOM 1318 C CA . LEU A 1 172 ? 3.753 12.774 4.286 1.00 86.62 172 LEU A CA 1
ATOM 1319 C C . LEU A 1 172 ? 4.306 11.540 5.009 1.00 86.62 172 LEU A C 1
ATOM 1321 O O . LEU A 1 172 ? 3.536 10.773 5.579 1.00 86.62 172 LEU A O 1
ATOM 1325 N N . LEU A 1 173 ? 5.631 11.360 5.001 1.00 86.12 173 LEU A N 1
ATOM 1326 C CA . LEU A 1 173 ? 6.292 10.193 5.593 1.00 86.12 173 LEU A CA 1
ATOM 1327 C C . LEU A 1 173 ? 6.037 10.078 7.099 1.00 86.12 173 LEU A C 1
ATOM 1329 O O . LEU A 1 173 ? 5.762 8.983 7.583 1.00 86.12 173 LEU A O 1
ATOM 1333 N N . GLY A 1 174 ? 6.096 11.197 7.827 1.00 87.31 174 GLY A N 1
ATOM 1334 C CA . GLY A 1 174 ? 5.848 11.239 9.271 1.00 87.31 174 GLY A CA 1
ATOM 1335 C C . GLY A 1 174 ? 4.400 10.924 9.657 1.00 87.31 174 GLY A C 1
ATOM 1336 O O . GLY A 1 174 ? 4.141 10.497 10.779 1.00 87.31 174 GLY A O 1
ATOM 1337 N N . HIS A 1 175 ? 3.472 11.081 8.712 1.00 89.25 175 HIS A N 1
ATOM 1338 C CA . HIS A 1 175 ? 2.040 10.843 8.883 1.00 89.25 175 HIS A CA 1
ATOM 1339 C C . HIS A 1 175 ? 1.543 9.622 8.087 1.00 89.25 175 HIS A C 1
ATOM 1341 O O . HIS A 1 175 ? 0.340 9.442 7.915 1.00 89.25 175 HIS A O 1
ATOM 1347 N N . LEU A 1 176 ? 2.438 8.766 7.589 1.00 90.19 176 LEU A N 1
ATOM 1348 C CA . LEU A 1 176 ? 2.081 7.516 6.921 1.00 90.19 176 LEU A CA 1
ATOM 1349 C C . LEU A 1 176 ? 2.342 6.342 7.863 1.00 90.19 176 LEU A C 1
ATOM 1351 O O . LEU A 1 176 ? 3.411 6.235 8.460 1.00 90.19 176 LEU A O 1
ATOM 1355 N N . ARG A 1 177 ? 1.377 5.431 7.971 1.00 90.31 177 ARG A N 1
ATOM 1356 C CA . ARG A 1 177 ? 1.514 4.177 8.716 1.00 90.31 177 ARG A CA 1
ATOM 1357 C C . ARG A 1 177 ? 1.034 3.007 7.882 1.00 90.31 177 ARG A C 1
ATOM 1359 O O . ARG A 1 177 ? 0.126 3.147 7.066 1.00 90.31 177 ARG A O 1
ATOM 1366 N N . ARG A 1 178 ? 1.591 1.831 8.138 1.00 89.88 178 ARG A N 1
ATOM 1367 C CA . ARG A 1 178 ? 1.078 0.567 7.621 1.00 89.88 178 ARG A CA 1
ATOM 1368 C C . ARG A 1 178 ? 0.730 -0.372 8.760 1.00 89.88 178 ARG A C 1
ATOM 1370 O O . ARG A 1 178 ? 1.491 -0.499 9.710 1.00 89.88 178 ARG A O 1
ATOM 1377 N N . LYS A 1 179 ? -0.408 -1.050 8.637 1.00 91.56 179 LYS A N 1
ATOM 1378 C CA . LYS A 1 179 ? -0.868 -2.107 9.535 1.00 91.56 179 LYS A CA 1
ATOM 1379 C C . LYS A 1 179 ? -1.043 -3.394 8.730 1.00 91.56 179 LYS A C 1
ATOM 1381 O O . LYS A 1 179 ? -1.939 -3.490 7.894 1.00 91.56 179 LYS A O 1
ATOM 1386 N N . ARG A 1 180 ? -0.181 -4.379 8.977 1.00 90.69 180 ARG A N 1
ATOM 1387 C CA . ARG A 1 180 ? -0.310 -5.743 8.455 1.00 90.69 180 ARG A CA 1
ATOM 1388 C C . ARG A 1 180 ? -1.117 -6.563 9.456 1.00 90.69 180 ARG A C 1
ATOM 1390 O O . ARG A 1 180 ? -0.663 -6.769 10.578 1.00 90.69 180 ARG A O 1
ATOM 1397 N N . ILE A 1 181 ? -2.305 -7.005 9.060 1.00 91.44 181 ILE A N 1
ATOM 1398 C CA . ILE A 1 181 ? -3.266 -7.678 9.939 1.00 91.44 181 ILE A CA 1
ATOM 1399 C C . ILE A 1 181 ? -3.295 -9.172 9.643 1.00 91.44 181 ILE A C 1
ATOM 1401 O O . ILE A 1 181 ? -3.480 -9.584 8.494 1.00 91.44 181 ILE A O 1
ATOM 1405 N N . LYS A 1 182 ? -3.149 -9.989 10.688 1.00 89.38 182 LYS A N 1
ATOM 1406 C CA . LYS A 1 182 ? -3.392 -11.426 10.597 1.00 89.38 182 LYS A CA 1
ATOM 1407 C C . LYS A 1 182 ? -4.897 -11.670 10.594 1.00 89.38 182 LYS A C 1
ATOM 1409 O O . LYS A 1 182 ? -5.581 -11.389 11.582 1.00 89.38 182 LYS A O 1
ATOM 1414 N N . LEU A 1 183 ? -5.393 -12.167 9.469 1.00 80.69 183 LEU A N 1
ATOM 1415 C CA . LEU A 1 183 ? -6.761 -12.655 9.346 1.00 80.69 183 LEU A CA 1
ATOM 1416 C C . LEU A 1 183 ? -6.817 -14.115 9.825 1.00 80.69 183 LEU A C 1
ATOM 1418 O O . LEU A 1 183 ? -5.809 -14.812 9.691 1.00 80.69 183 LEU A O 1
ATOM 1422 N N . PRO A 1 184 ? -7.939 -14.559 10.417 1.00 74.44 184 PRO A N 1
ATOM 1423 C CA . PRO A 1 184 ? -8.160 -15.978 10.682 1.00 74.44 184 PRO A CA 1
ATOM 1424 C C . PRO A 1 184 ? -8.109 -16.780 9.371 1.00 74.44 184 PRO A C 1
ATOM 1426 O O . PRO A 1 184 ? -8.455 -16.238 8.317 1.00 74.44 184 PRO A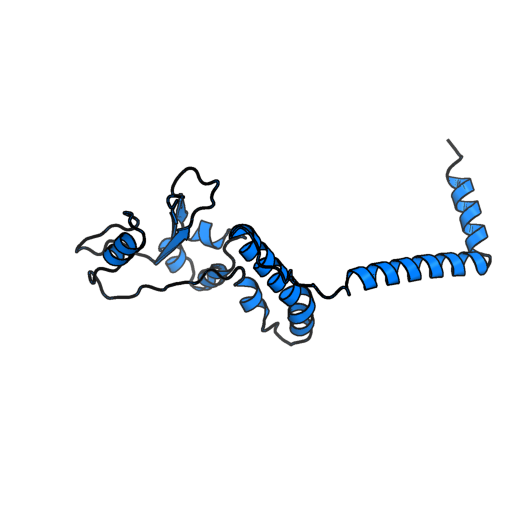 O 1
ATOM 1429 N N . ASP A 1 185 ? -7.629 -18.023 9.462 1.00 61.59 185 ASP A N 1
ATOM 1430 C CA . ASP A 1 185 ? -7.528 -18.962 8.335 1.00 61.59 185 ASP A CA 1
ATOM 1431 C C . ASP A 1 185 ? -8.909 -19.387 7.808 1.00 61.59 185 ASP A C 1
ATOM 1433 O O . ASP A 1 185 ? -9.833 -19.572 8.639 1.00 61.59 185 ASP A O 1
#

pLDDT: mean 75.85, std 13.97, range [46.91, 93.0]

Foldseek 3Di:
DPDPVVVVVVLVVVVVPVVSVVVVVVVVVVVVVVVVVVVPDPDDQDPDPDDDDPVRVLVSVLVVLVCCCVVPVVVVLVVDPPSVCPLVNLCPPPDPDDDDDDDQQPCSQVVVCVVLVHNDADHDNPPRAQAAEAEEAADPPDPFKDKDFLVVLLPDSVNSNCVVVCVVDPVRRRRYMYIHGHHDD

InterPro domains:
  IPR027417 P-loop containing nucleoside triphosphate hydrolase [G3DSA:3.40.50.300] (98-185)
  IPR027417 P-loop containing nucleoside triphosphate hydrolase [SSF52540] (95-134)
  IPR045063 Dynamin, N-terminal [PF00350] (98-139)

Organism: NCBI:txid1333877